Protein AF-A0A0W0FC00-F1 (afdb_monomer_lite)

Sequence (231 aa):
MSYNTHNDIILKIHEDNNIHILKVTYASRVQGAFNARQWAASELATMAIGGWNPVHQRDLALDGFLKLLLNLHCILLQDLAVMHATHPNFPIYQFAPFNSPEFLRFAEESQMTLAQAEEEARMQLQELVPDIVIWVKGFIESETAHNCSCQAEMQREIQDACSALHTVTQTLTVNLALKQKRNVDVRNLSAAQPLPTTGTLSKSLKRRQMQPSTTVPEPHEDEQPATSPPP

pLDDT: mean 75.59, std 19.72, range [34.0, 95.56]

Secondary structure (DSSP, 8-state):
--HHHHHHHHHHHHHHTT----S----SHHHHHHHHHHTT--HHHHHHHTT--TTSTTTHHHHHHHHHHHHHHHHHHHHHHHHHHH-TT-GGGGSTTTTSHHHHHHHHHHHHHHHHHHHHHHHHHHHHHHHHHHHHHHHHHHHHHHHHHHHHHHHHHHHHHHHHHHHHHHHHHHHHHHHHHHHHHHHHHTTS-----------------------PPPPPP-PPPP-----

Radius of gyration: 43.86 Å; chains: 1; bounding box: 92×76×102 Å

Foldseek 3Di:
DDPVVVVVVVVVVCVVVVNDDPDDPPDDPVVVVVVCVVVCCDPVNVCVVVVNDPVPPPCPVVVVVVVVVVVVVVVCLLVVLCCCVVCVPPPVCVDPPNVPPVSVVVSVVSNVVVVVVVVVVVVVVVVCVVVVVVVVVVVVVVVVVVVVVVVVVVVVVVVVVVVVVVVVVVVVVVVVVVVVVVVVVVVVVPPDDDDDDDDDDDDDDDDDDDDDDDDDDDDDDDDDDDDDDDD

InterPro domains:
  IPR038279 Ndc10, domain 2 superfamily [G3DSA:1.10.443.20] (54-136)

Structure (mmCIF, N/CA/C/O backbone):
data_AF-A0A0W0FC00-F1
#
_entry.id   AF-A0A0W0FC00-F1
#
loop_
_atom_site.group_PDB
_atom_site.id
_atom_site.type_symbol
_atom_site.label_atom_id
_atom_site.label_alt_id
_atom_site.label_comp_id
_atom_site.label_asym_id
_atom_site.label_entity_id
_atom_site.label_seq_id
_atom_site.pdbx_PDB_ins_code
_atom_site.Cartn_x
_atom_site.Cartn_y
_atom_site.Cartn_z
_atom_site.occupancy
_atom_site.B_iso_or_equiv
_atom_site.auth_seq_id
_atom_site.auth_comp_id
_atom_site.auth_asym_id
_atom_site.auth_atom_id
_atom_site.pdbx_PDB_model_num
ATOM 1 N N . MET A 1 1 ? -0.161 16.177 -21.887 1.00 81.25 1 MET A N 1
ATOM 2 C CA . MET A 1 1 ? -1.513 15.646 -21.603 1.00 81.25 1 MET A CA 1
ATOM 3 C C . MET A 1 1 ? -2.420 16.818 -21.253 1.00 81.25 1 MET A C 1
ATOM 5 O O . MET A 1 1 ? -2.010 17.617 -20.422 1.00 81.25 1 MET A O 1
ATOM 9 N N . SER A 1 2 ? -3.567 16.991 -21.922 1.00 90.62 2 SER A N 1
ATOM 10 C CA . SER A 1 2 ? -4.501 18.090 -21.608 1.00 90.62 2 SER A CA 1
ATOM 11 C C . SER A 1 2 ? -5.404 17.726 -20.422 1.00 90.62 2 SER A C 1
ATOM 13 O O . SER A 1 2 ? -5.552 16.542 -20.117 1.00 90.62 2 SER A O 1
ATOM 15 N N . TYR A 1 3 ? -6.018 18.720 -19.769 1.00 87.19 3 TYR A N 1
ATOM 16 C CA . TYR A 1 3 ? -6.963 18.475 -18.671 1.00 87.19 3 TYR A CA 1
ATOM 17 C C . TYR A 1 3 ? -8.154 17.625 -19.122 1.00 87.19 3 TYR A C 1
ATOM 19 O O . TYR A 1 3 ? -8.461 16.631 -18.476 1.00 87.19 3 TYR A O 1
ATOM 27 N N . ASN A 1 4 ? -8.765 17.964 -20.262 1.00 86.75 4 ASN A N 1
ATOM 28 C CA . ASN A 1 4 ? -9.900 17.212 -20.800 1.00 86.75 4 ASN A CA 1
ATOM 29 C C . ASN A 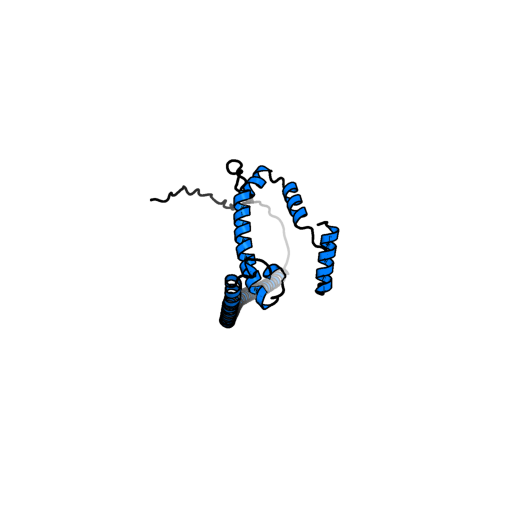1 4 ? -9.493 15.763 -21.085 1.00 86.75 4 ASN A C 1
ATOM 31 O O . ASN A 1 4 ? -10.138 14.843 -20.609 1.00 86.75 4 ASN A O 1
ATOM 35 N N . THR A 1 5 ? -8.331 15.560 -21.718 1.00 92.38 5 THR A N 1
ATOM 36 C CA . THR A 1 5 ? -7.790 14.215 -21.965 1.00 92.38 5 THR A CA 1
ATOM 37 C C . THR A 1 5 ? -7.561 13.435 -20.668 1.00 92.38 5 THR A C 1
ATOM 39 O O . THR A 1 5 ? -7.835 12.243 -20.621 1.00 92.38 5 THR A O 1
ATOM 42 N N . HIS A 1 6 ? -7.057 14.079 -19.611 1.00 87.06 6 HIS A N 1
ATOM 43 C CA . HIS A 1 6 ? -6.897 13.429 -18.310 1.00 87.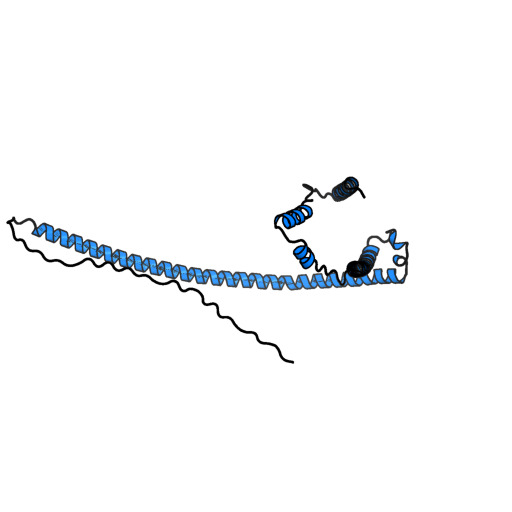06 6 HIS A CA 1
ATOM 44 C C . HIS A 1 6 ? -8.242 13.045 -17.699 1.00 87.06 6 HIS A C 1
ATOM 46 O O . HIS A 1 6 ? -8.404 11.912 -17.261 1.00 87.06 6 HIS A O 1
ATOM 52 N N . ASN A 1 7 ? -9.190 13.980 -17.691 1.00 85.12 7 ASN A N 1
ATOM 53 C CA . ASN A 1 7 ? -10.516 13.774 -17.131 1.00 85.12 7 ASN A CA 1
ATOM 54 C C . ASN A 1 7 ? -11.249 12.632 -17.842 1.00 85.12 7 ASN A C 1
ATOM 56 O O . ASN A 1 7 ? -11.800 11.766 -17.176 1.00 85.12 7 ASN A O 1
ATOM 60 N N . ASP A 1 8 ? -11.176 12.579 -19.171 1.00 90.06 8 ASP A N 1
ATOM 61 C CA . ASP A 1 8 ? -11.790 11.518 -19.969 1.00 90.06 8 ASP A CA 1
ATOM 62 C C . ASP A 1 8 ? -11.170 10.145 -19.658 1.00 90.06 8 ASP A C 1
ATOM 64 O O . ASP A 1 8 ? -11.891 9.161 -19.506 1.00 90.06 8 ASP A O 1
ATOM 68 N N . ILE A 1 9 ? -9.839 10.072 -19.493 1.00 90.81 9 ILE A N 1
ATOM 69 C CA . ILE A 1 9 ? -9.149 8.837 -19.078 1.00 90.81 9 ILE A CA 1
ATOM 70 C C . ILE A 1 9 ? -9.613 8.399 -17.686 1.00 90.81 9 ILE A C 1
ATOM 72 O O . ILE A 1 9 ? -9.886 7.221 -17.477 1.00 90.81 9 ILE A O 1
ATOM 76 N N . ILE A 1 10 ? -9.704 9.333 -16.738 1.00 88.25 10 ILE A N 1
ATOM 77 C CA . ILE A 1 10 ? -10.136 9.039 -15.370 1.00 88.25 10 ILE A CA 1
ATOM 78 C C . ILE A 1 10 ? -11.581 8.540 -15.365 1.00 88.25 10 ILE A C 1
ATOM 80 O O . ILE A 1 10 ? -11.839 7.471 -14.820 1.00 88.25 10 ILE A O 1
ATOM 84 N N . LEU A 1 11 ? -12.505 9.250 -16.021 1.00 88.38 11 LEU A N 1
ATOM 85 C CA . LEU A 1 11 ? -13.906 8.831 -16.131 1.00 88.38 11 LEU A CA 1
ATOM 86 C C . LEU A 1 11 ? -14.023 7.425 -16.714 1.00 88.38 11 LEU A C 1
ATOM 88 O O . LEU A 1 11 ? -14.699 6.585 -16.127 1.00 88.38 11 LEU A O 1
ATOM 92 N N . LYS A 1 12 ? -13.278 7.143 -17.786 1.00 92.00 12 LYS A N 1
ATOM 93 C CA . LYS A 1 12 ? -13.244 5.815 -18.392 1.00 92.00 12 LYS A CA 1
ATOM 94 C C . LYS A 1 12 ? -12.750 4.739 -17.420 1.00 92.00 12 LYS A C 1
ATOM 96 O O . LYS A 1 12 ? -13.389 3.703 -17.298 1.00 92.00 12 LYS A O 1
ATOM 101 N N . ILE A 1 13 ? -11.653 4.980 -16.695 1.00 90.94 13 ILE A N 1
ATOM 102 C CA . ILE A 1 13 ? -11.146 4.027 -15.690 1.00 90.94 13 ILE A CA 1
ATOM 103 C C . ILE A 1 13 ? -12.215 3.751 -14.625 1.00 90.94 13 ILE A C 1
ATOM 105 O O . ILE A 1 13 ? -12.384 2.610 -14.206 1.00 90.94 13 ILE A O 1
ATOM 109 N N . HIS A 1 14 ? -12.952 4.768 -14.184 1.00 90.12 14 HIS A N 1
ATOM 110 C CA . HIS A 1 14 ? -14.004 4.588 -13.185 1.00 90.12 14 HIS A CA 1
ATOM 111 C C . HIS A 1 14 ? -15.214 3.820 -13.721 1.00 90.12 14 HIS A C 1
ATOM 113 O O . HIS A 1 14 ? -15.716 2.942 -13.019 1.00 90.12 14 HIS A O 1
ATOM 119 N N . GLU A 1 15 ? -15.638 4.099 -14.954 1.00 91.44 15 GLU A N 1
ATOM 120 C CA . GLU A 1 15 ? -16.682 3.340 -15.649 1.00 91.44 15 GLU A CA 1
ATOM 121 C C . GLU A 1 15 ? -16.285 1.866 -15.802 1.00 91.44 15 GLU A C 1
ATOM 123 O O . GLU A 1 15 ? -17.036 0.987 -15.380 1.00 91.44 15 GLU A O 1
ATOM 128 N N . ASP A 1 16 ? -15.069 1.596 -16.288 1.00 93.94 16 ASP A N 1
ATOM 129 C CA . ASP A 1 16 ? -14.541 0.241 -16.495 1.00 93.94 16 ASP A CA 1
ATOM 130 C C . ASP A 1 16 ? -14.448 -0.563 -15.176 1.00 93.94 16 ASP A C 1
ATOM 132 O O . ASP A 1 16 ? -14.526 -1.792 -15.187 1.00 93.94 16 ASP A O 1
ATOM 136 N N . ASN A 1 17 ? -14.319 0.116 -14.028 1.00 91.50 17 ASN A N 1
ATOM 137 C CA . ASN A 1 17 ? -14.224 -0.500 -12.697 1.00 91.50 17 ASN A CA 1
ATOM 138 C C . ASN A 1 17 ? -15.526 -0.421 -11.872 1.00 91.50 17 ASN A C 1
ATOM 140 O O . ASN A 1 17 ? -15.513 -0.762 -10.689 1.00 91.50 17 ASN A O 1
ATOM 144 N N . ASN A 1 18 ? -16.652 0.014 -12.456 1.00 91.56 18 ASN A N 1
ATOM 145 C CA . ASN A 1 18 ? -17.934 0.218 -11.759 1.00 91.56 18 ASN A CA 1
ATOM 146 C C . ASN A 1 18 ? -17.837 1.131 -10.516 1.00 91.56 18 ASN A C 1
ATOM 148 O O . ASN A 1 18 ? -18.546 0.947 -9.524 1.00 91.56 18 ASN A O 1
ATOM 152 N N . ILE A 1 19 ? -16.955 2.132 -10.556 1.00 86.12 19 ILE A N 1
ATOM 153 C CA . ILE A 1 19 ? -16.774 3.100 -9.472 1.00 86.12 19 ILE A CA 1
ATOM 154 C C . ILE A 1 19 ? -17.606 4.345 -9.786 1.00 86.12 19 ILE A C 1
ATOM 156 O O . ILE A 1 19 ? -17.259 5.147 -10.651 1.00 86.12 19 ILE A O 1
ATOM 160 N N . HIS A 1 20 ? -18.694 4.554 -9.045 1.00 79.75 20 HIS A N 1
ATOM 161 C CA . HIS A 1 20 ? -19.506 5.762 -9.180 1.00 79.75 20 HIS A CA 1
ATOM 162 C C . HIS A 1 20 ? -18.853 6.955 -8.475 1.00 79.75 20 HIS A C 1
ATOM 164 O O . HIS A 1 20 ? -18.897 7.068 -7.250 1.00 79.75 20 HIS A O 1
ATOM 170 N N . ILE A 1 21 ? -18.298 7.895 -9.244 1.00 72.62 21 ILE A N 1
ATOM 171 C CA . ILE A 1 21 ? -17.860 9.178 -8.686 1.00 72.62 21 ILE A CA 1
ATOM 172 C C . ILE A 1 21 ? -19.055 10.121 -8.583 1.00 72.62 21 ILE A C 1
ATOM 174 O O . ILE A 1 21 ? -19.538 10.673 -9.573 1.00 72.62 21 ILE A O 1
ATOM 178 N N . LEU A 1 22 ? -19.488 10.382 -7.355 1.00 60.84 22 LEU A N 1
ATOM 179 C CA . LEU A 1 22 ? -20.371 11.498 -7.050 1.00 60.84 22 LEU A CA 1
ATOM 180 C C . LEU A 1 22 ? -19.502 12.739 -6.812 1.00 60.84 22 LEU A C 1
ATOM 182 O O . LEU A 1 22 ? -19.046 12.981 -5.701 1.00 60.84 22 LEU A O 1
ATOM 186 N N . LYS A 1 23 ? -19.315 13.535 -7.873 1.00 57.81 23 LYS A N 1
ATOM 187 C CA . LYS A 1 23 ? -18.659 14.857 -7.879 1.00 57.81 23 LYS A CA 1
ATOM 188 C C . LYS A 1 23 ? -17.125 14.834 -7.753 1.00 57.81 23 LYS A C 1
ATOM 190 O O . LYS A 1 23 ? -16.532 14.208 -6.886 1.00 57.81 23 LYS A O 1
ATOM 195 N N . VAL A 1 24 ? -16.481 15.604 -8.628 1.00 54.03 24 VAL A N 1
ATOM 196 C CA . VAL A 1 24 ? -15.029 15.805 -8.667 1.00 54.03 24 VAL A CA 1
ATOM 197 C C . VAL A 1 24 ? -14.600 16.681 -7.482 1.00 54.03 24 VAL A C 1
ATOM 199 O O . VAL A 1 24 ? -14.756 17.902 -7.512 1.00 54.03 24 VAL A O 1
ATOM 202 N N . THR A 1 25 ? -14.044 16.088 -6.426 1.00 52.72 25 THR A N 1
ATOM 203 C CA . THR A 1 25 ? -13.490 16.817 -5.268 1.00 52.72 25 THR A CA 1
ATOM 204 C C . THR A 1 25 ? -12.086 17.371 -5.566 1.00 52.72 25 THR A C 1
ATOM 206 O O . THR A 1 25 ? -11.134 17.116 -4.838 1.00 52.72 25 THR A O 1
ATOM 209 N N . TYR A 1 26 ? -11.919 18.150 -6.641 1.00 48.69 26 TYR A N 1
ATOM 210 C CA . TYR A 1 26 ? -10.661 18.860 -6.938 1.00 48.69 26 TYR A CA 1
ATOM 211 C C . TYR A 1 26 ? -10.677 20.276 -6.348 1.00 48.69 26 TYR A C 1
ATOM 213 O O . TYR A 1 26 ? -10.696 21.266 -7.074 1.00 48.69 26 TYR A O 1
ATOM 221 N N . ALA A 1 27 ? -10.690 20.410 -5.020 1.00 48.03 27 ALA A N 1
ATOM 222 C CA . ALA A 1 27 ? -10.641 21.744 -4.409 1.00 48.03 27 ALA A CA 1
ATOM 223 C C . ALA A 1 27 ? -9.878 21.845 -3.082 1.00 48.03 27 ALA A C 1
ATOM 225 O O . ALA A 1 27 ? -10.069 22.808 -2.352 1.00 48.03 27 ALA A O 1
ATOM 226 N N . SER A 1 28 ? -8.977 20.920 -2.745 1.00 52.47 28 SER A N 1
ATOM 227 C CA . SER A 1 28 ? -8.180 21.061 -1.512 1.00 52.47 28 SER A CA 1
ATOM 228 C C . SER A 1 28 ? -6.861 21.819 -1.715 1.00 52.47 28 SER A C 1
ATOM 230 O O . SER A 1 28 ? -6.441 22.563 -0.832 1.00 52.47 28 SER A O 1
ATOM 232 N N . ARG A 1 29 ? -6.215 21.723 -2.887 1.00 54.19 29 ARG A N 1
ATOM 233 C CA . ARG A 1 29 ? -4.886 22.343 -3.091 1.00 54.19 29 ARG A CA 1
ATOM 234 C C . ARG A 1 29 ? -4.936 23.827 -3.458 1.00 54.19 29 ARG A C 1
ATOM 236 O O . ARG A 1 29 ? -4.133 24.601 -2.945 1.00 54.19 29 ARG A O 1
ATOM 243 N N . VAL A 1 30 ? -5.905 24.242 -4.279 1.00 55.16 30 VAL A N 1
ATOM 244 C CA . VAL A 1 30 ? -6.114 25.670 -4.589 1.00 55.16 30 VAL A CA 1
ATOM 245 C C . VAL A 1 30 ? -6.604 26.413 -3.344 1.00 55.16 30 VAL A C 1
ATOM 247 O O . VAL A 1 30 ? -6.107 27.496 -3.061 1.00 55.16 30 VAL A O 1
ATOM 250 N N . GLN A 1 31 ? -7.473 25.793 -2.538 1.00 56.50 31 GLN A N 1
ATOM 251 C CA . GLN A 1 31 ? -7.948 26.372 -1.280 1.00 56.50 31 GLN A CA 1
ATOM 252 C C . GLN A 1 31 ? -6.829 26.505 -0.237 1.00 56.50 31 GLN A C 1
ATOM 254 O O . GLN A 1 31 ? -6.761 27.517 0.451 1.00 56.50 31 GLN A O 1
ATOM 259 N N . GLY A 1 32 ? -5.911 25.534 -0.149 1.00 56.75 32 GLY A N 1
ATOM 260 C CA . GLY A 1 32 ? -4.754 25.609 0.752 1.00 56.75 32 GLY A CA 1
ATOM 261 C C . GLY A 1 32 ? -3.803 26.763 0.415 1.00 56.75 32 GLY A C 1
ATOM 262 O O . GLY A 1 32 ? -3.418 27.526 1.300 1.00 56.75 32 GLY A O 1
ATOM 263 N N . ALA A 1 33 ? -3.485 26.951 -0.871 1.00 58.47 33 ALA A N 1
ATOM 264 C CA . ALA A 1 33 ? -2.649 28.065 -1.328 1.00 58.47 33 ALA A CA 1
ATOM 265 C C . ALA A 1 33 ? -3.363 29.428 -1.224 1.00 58.47 33 ALA A C 1
ATOM 267 O O . ALA A 1 33 ? -2.728 30.438 -0.918 1.00 58.47 33 ALA A O 1
ATOM 268 N N . PHE A 1 34 ? -4.681 29.460 -1.451 1.00 57.66 34 PHE A N 1
ATOM 269 C CA . PHE A 1 34 ? -5.499 30.663 -1.296 1.00 57.66 34 PHE A CA 1
ATOM 270 C C . PHE A 1 34 ? -5.603 31.080 0.177 1.00 57.66 34 PHE A C 1
ATOM 272 O O . PHE A 1 34 ? -5.348 32.239 0.492 1.00 57.66 34 PHE A O 1
ATOM 279 N N . ASN A 1 35 ? -5.849 30.130 1.087 1.00 60.38 35 ASN A N 1
ATOM 280 C CA . ASN A 1 35 ? -5.872 30.369 2.531 1.00 60.38 35 ASN A CA 1
ATOM 281 C C . ASN A 1 35 ? -4.504 30.863 3.036 1.00 60.38 35 ASN A C 1
ATOM 283 O O . ASN A 1 35 ? -4.453 31.859 3.746 1.00 60.38 35 ASN A O 1
ATOM 287 N N . ALA A 1 36 ? -3.386 30.249 2.630 1.00 60.69 36 ALA A N 1
ATOM 288 C CA . ALA A 1 36 ? -2.048 30.681 3.060 1.00 60.69 36 ALA A CA 1
ATOM 289 C C . ALA A 1 36 ? -1.728 32.142 2.676 1.00 60.69 36 ALA A C 1
ATOM 291 O O . ALA A 1 36 ? -1.146 32.880 3.470 1.00 60.69 36 ALA A O 1
ATOM 292 N N . ARG A 1 37 ? -2.168 32.586 1.487 1.00 60.03 37 ARG A N 1
ATOM 293 C CA . ARG A 1 37 ? -2.070 33.996 1.065 1.00 60.03 37 ARG A CA 1
ATOM 294 C C . ARG A 1 37 ? -3.006 34.909 1.859 1.00 60.03 37 ARG A C 1
ATOM 296 O O . ARG A 1 37 ? -2.633 36.036 2.166 1.00 60.03 37 ARG A O 1
ATOM 303 N N . GLN A 1 38 ? -4.203 34.428 2.196 1.00 64.25 38 GLN A N 1
ATOM 304 C CA . GLN A 1 38 ? -5.218 35.190 2.928 1.00 64.25 38 GLN A CA 1
ATOM 305 C C . GLN A 1 38 ? -4.826 35.459 4.393 1.00 64.25 38 GLN A C 1
ATOM 307 O O . GLN A 1 38 ? -5.249 36.465 4.953 1.00 64.25 38 GLN A O 1
ATOM 312 N N . TRP A 1 39 ? -3.970 34.615 4.982 1.00 66.44 39 TRP A N 1
ATOM 313 C CA . TRP A 1 39 ? -3.431 34.768 6.343 1.00 66.44 39 TRP A CA 1
ATOM 314 C C . TRP A 1 39 ? -2.048 35.442 6.404 1.00 66.44 39 TRP A C 1
ATOM 316 O O . TRP A 1 39 ? -1.380 35.373 7.431 1.00 66.44 39 TRP A O 1
ATOM 326 N N . ALA A 1 40 ? -1.618 36.107 5.323 1.00 61.44 40 ALA A N 1
ATOM 327 C CA . ALA A 1 40 ? -0.392 36.913 5.271 1.00 61.44 40 ALA A CA 1
ATOM 328 C C . ALA A 1 40 ? 0.887 36.179 5.726 1.00 61.44 40 ALA A C 1
ATOM 330 O O . ALA A 1 40 ? 1.789 36.794 6.300 1.00 61.44 40 ALA A O 1
ATOM 331 N N . ALA A 1 41 ? 0.997 34.874 5.448 1.00 63.44 41 ALA A N 1
ATOM 332 C CA . ALA A 1 41 ? 2.264 34.172 5.615 1.00 63.44 41 ALA A CA 1
ATOM 333 C C . ALA A 1 41 ? 3.313 34.882 4.750 1.00 63.44 41 ALA A C 1
ATOM 335 O O . ALA A 1 41 ? 3.171 34.960 3.526 1.00 63.44 41 ALA A O 1
ATOM 336 N N . SER A 1 42 ? 4.331 35.467 5.387 1.00 68.38 42 SER A N 1
ATOM 337 C CA . SER A 1 42 ? 5.354 36.197 4.647 1.00 68.38 42 SER A CA 1
ATOM 338 C C . SER A 1 42 ? 6.056 35.240 3.684 1.00 68.38 42 SER A C 1
ATOM 340 O O . SER A 1 42 ? 6.194 34.042 3.954 1.00 68.38 42 SER A O 1
ATOM 342 N N . GLU A 1 43 ? 6.497 35.762 2.542 1.00 65.06 43 GLU A N 1
ATOM 343 C CA . GLU A 1 43 ? 7.247 34.987 1.549 1.00 65.06 43 GLU A CA 1
ATOM 344 C C . GLU A 1 43 ? 8.434 34.270 2.212 1.00 65.06 43 GLU A C 1
ATOM 346 O O . GLU A 1 43 ? 8.680 33.091 1.980 1.00 65.06 43 GLU A O 1
ATOM 351 N N . LEU A 1 44 ? 9.080 34.963 3.152 1.00 62.16 44 LEU A N 1
ATOM 352 C CA . LEU A 1 44 ? 10.223 34.496 3.924 1.00 62.16 44 LEU A CA 1
ATOM 353 C C . LEU A 1 44 ? 9.845 33.412 4.951 1.00 62.16 44 LEU A C 1
ATOM 355 O O . LEU A 1 44 ? 10.573 32.436 5.095 1.00 62.16 44 LEU A O 1
ATOM 359 N N . ALA A 1 45 ? 8.686 33.518 5.610 1.00 63.75 45 ALA A N 1
ATOM 360 C CA . ALA A 1 45 ? 8.171 32.473 6.500 1.00 63.75 45 ALA A CA 1
ATOM 361 C C . ALA A 1 45 ? 7.771 31.211 5.719 1.00 63.75 45 ALA A C 1
ATOM 363 O O . ALA A 1 45 ? 8.046 30.095 6.151 1.00 63.75 45 ALA A O 1
ATOM 364 N N . THR A 1 46 ? 7.191 31.381 4.531 1.00 65.00 46 THR A N 1
ATOM 365 C CA . THR A 1 46 ? 6.836 30.269 3.637 1.00 65.00 46 THR A CA 1
ATOM 366 C C . THR A 1 46 ? 8.092 29.576 3.093 1.00 65.00 46 THR A C 1
ATOM 368 O O . THR A 1 46 ? 8.156 28.347 3.053 1.00 65.00 46 THR A O 1
ATOM 371 N N . MET A 1 47 ? 9.127 30.351 2.748 1.00 61.41 47 MET A N 1
ATOM 372 C CA . MET A 1 47 ? 10.447 29.832 2.372 1.00 61.41 47 MET A CA 1
ATOM 373 C C . MET A 1 47 ? 11.155 29.128 3.542 1.00 61.41 47 MET A C 1
ATOM 375 O O . MET A 1 47 ? 11.764 28.080 3.344 1.00 61.41 47 MET A O 1
ATOM 379 N N . ALA A 1 48 ? 11.051 29.642 4.769 1.00 61.66 48 ALA A N 1
ATOM 380 C CA . ALA A 1 48 ? 11.648 29.012 5.948 1.00 61.66 48 ALA A CA 1
ATOM 381 C C . ALA A 1 48 ? 10.976 27.672 6.296 1.00 61.66 48 ALA A C 1
ATOM 383 O O . ALA A 1 48 ? 11.671 26.700 6.586 1.00 61.66 48 ALA A O 1
ATOM 384 N N . ILE A 1 49 ? 9.645 27.584 6.185 1.00 62.81 49 ILE A N 1
ATOM 385 C CA . ILE A 1 49 ? 8.890 26.333 6.387 1.00 62.81 49 ILE A CA 1
ATOM 386 C C . ILE A 1 49 ? 9.301 25.261 5.368 1.00 62.81 49 ILE A C 1
ATOM 388 O O . ILE A 1 49 ? 9.343 24.079 5.696 1.00 62.81 49 ILE A O 1
ATOM 392 N N . GLY A 1 50 ? 9.635 25.657 4.138 1.00 61.53 50 GLY A N 1
ATOM 393 C CA . GLY A 1 50 ? 10.104 24.727 3.111 1.00 61.53 50 GLY A CA 1
ATOM 394 C C . GLY A 1 50 ? 11.607 24.414 3.149 1.00 61.53 50 GLY A C 1
ATOM 395 O O . GLY A 1 50 ? 12.083 23.734 2.245 1.00 61.53 50 GLY A O 1
ATOM 396 N N . GLY A 1 51 ? 12.367 24.939 4.120 1.00 56.62 51 GLY A N 1
ATOM 397 C CA . GLY A 1 51 ? 13.813 24.697 4.231 1.00 56.62 51 GLY A CA 1
ATOM 398 C C . GLY A 1 51 ? 14.668 25.357 3.138 1.00 56.62 51 GLY A C 1
ATOM 399 O O . GLY A 1 51 ? 15.757 24.875 2.827 1.00 56.62 51 GLY A O 1
ATOM 400 N N . TRP A 1 52 ? 14.199 26.449 2.529 1.00 57.44 52 TRP A N 1
ATOM 401 C CA . TRP A 1 52 ? 14.873 27.088 1.397 1.00 57.44 52 TRP A CA 1
ATOM 402 C C . TRP A 1 52 ? 16.042 27.965 1.883 1.00 57.44 52 TRP A C 1
ATOM 404 O O . TRP A 1 52 ? 15.841 29.104 2.297 1.00 57.44 52 TRP A O 1
ATOM 414 N N . ASN A 1 53 ? 17.277 27.450 1.819 1.00 59.19 53 ASN A N 1
ATOM 415 C CA . ASN A 1 53 ? 18.504 28.220 2.066 1.00 59.19 53 ASN A CA 1
ATOM 416 C C . ASN A 1 53 ? 19.174 28.622 0.727 1.00 59.19 53 ASN A C 1
ATOM 418 O O . ASN A 1 53 ? 19.600 27.738 -0.023 1.00 59.19 53 ASN A O 1
ATOM 422 N N . PRO A 1 54 ? 19.317 29.927 0.418 1.00 59.16 54 PRO A N 1
ATOM 423 C CA . PRO A 1 54 ? 19.861 30.401 -0.858 1.00 59.16 54 PRO A CA 1
ATOM 424 C C . PRO A 1 54 ? 21.369 30.153 -1.043 1.00 59.16 54 PRO A C 1
ATOM 426 O O . PRO A 1 54 ? 21.873 30.240 -2.160 1.00 59.16 54 PRO A O 1
ATOM 429 N N . VAL A 1 55 ? 22.104 29.814 0.021 1.00 60.06 55 VAL A N 1
ATOM 430 C CA . VAL A 1 55 ? 23.568 29.628 -0.019 1.00 60.06 55 VAL A CA 1
ATOM 431 C C . VAL A 1 55 ? 23.969 28.218 -0.489 1.00 60.06 55 VAL A C 1
ATOM 433 O O . VAL A 1 55 ? 25.046 28.040 -1.051 1.00 60.06 55 VAL A O 1
ATOM 436 N N . HIS A 1 56 ? 23.080 27.225 -0.356 1.00 56.03 56 HIS A N 1
ATOM 437 C CA . HIS A 1 56 ? 23.300 25.827 -0.782 1.00 56.03 56 HIS A CA 1
ATOM 438 C C . HIS A 1 56 ? 22.402 25.406 -1.960 1.00 56.03 56 HIS A C 1
ATOM 440 O O . HIS A 1 56 ? 22.191 24.225 -2.227 1.00 56.03 56 HIS A O 1
ATOM 446 N N . GLN A 1 57 ? 21.854 26.387 -2.676 1.00 55.12 57 GLN A N 1
ATOM 447 C CA . GLN A 1 57 ? 20.717 26.206 -3.578 1.00 55.12 57 GLN A CA 1
ATOM 448 C C . GLN A 1 57 ? 21.053 25.567 -4.930 1.00 55.12 57 GLN A C 1
ATOM 450 O O . GLN A 1 57 ? 20.132 25.171 -5.640 1.00 55.12 57 GLN A O 1
ATOM 455 N N . ARG A 1 58 ? 22.335 25.469 -5.313 1.00 57.47 58 ARG A N 1
ATOM 456 C CA . ARG A 1 58 ? 22.679 25.007 -6.667 1.00 57.47 58 ARG A CA 1
ATOM 457 C C . ARG A 1 58 ? 22.336 23.545 -6.919 1.00 57.47 58 ARG A C 1
ATOM 459 O O . ARG A 1 58 ? 21.931 23.253 -8.034 1.00 57.47 58 ARG A O 1
ATOM 466 N N . ASP A 1 59 ? 22.365 22.686 -5.899 1.00 69.25 59 ASP A N 1
ATOM 467 C CA . ASP A 1 59 ? 22.201 21.247 -6.133 1.00 69.25 59 ASP A CA 1
ATOM 468 C C . ASP A 1 59 ? 21.264 20.528 -5.152 1.00 69.25 59 ASP A C 1
ATOM 470 O O . ASP A 1 59 ? 21.071 19.330 -5.301 1.00 69.25 59 ASP A O 1
ATOM 474 N N . LEU A 1 60 ? 20.608 21.204 -4.195 1.00 74.94 60 LEU A N 1
ATOM 475 C CA . LEU A 1 60 ? 19.686 20.518 -3.266 1.00 74.94 60 LEU A CA 1
ATOM 476 C C . LEU A 1 60 ? 18.469 19.913 -3.988 1.00 74.94 60 LEU A C 1
ATOM 478 O O . LEU A 1 60 ? 18.044 18.803 -3.679 1.00 74.94 60 LEU A O 1
ATOM 482 N N . ALA A 1 61 ? 17.921 20.628 -4.973 1.00 79.88 61 ALA A N 1
ATOM 483 C CA . ALA A 1 61 ? 16.819 20.117 -5.784 1.00 79.88 61 ALA A CA 1
ATOM 484 C C . ALA A 1 61 ? 17.264 18.940 -6.668 1.00 79.88 61 ALA A C 1
ATOM 486 O O . ALA A 1 61 ? 16.510 17.984 -6.829 1.00 79.88 61 ALA A O 1
ATOM 487 N N . LEU A 1 62 ? 18.488 18.991 -7.205 1.00 84.75 62 LEU A N 1
ATOM 488 C CA . LEU A 1 62 ? 19.055 17.915 -8.016 1.00 84.75 62 LEU A CA 1
ATOM 489 C C . LEU A 1 62 ? 19.384 16.686 -7.162 1.00 84.75 62 LEU A C 1
ATOM 491 O O . LEU A 1 62 ? 19.014 15.581 -7.533 1.00 84.75 62 LEU A O 1
ATOM 495 N N . ASP A 1 63 ? 20.011 16.869 -6.003 1.00 86.88 63 ASP A N 1
ATOM 496 C CA . ASP A 1 63 ? 20.299 15.810 -5.034 1.00 86.88 63 ASP A CA 1
ATOM 497 C C . ASP A 1 63 ? 19.008 15.145 -4.538 1.00 86.88 63 ASP A C 1
ATOM 499 O O . ASP A 1 63 ? 18.879 13.922 -4.575 1.00 86.88 63 ASP A O 1
ATOM 503 N N . GLY A 1 64 ? 18.002 15.943 -4.166 1.00 87.94 64 GLY A N 1
ATOM 504 C CA . GLY A 1 64 ? 16.681 15.438 -3.797 1.00 87.94 64 GLY A CA 1
ATOM 505 C C . GLY A 1 64 ? 16.006 14.676 -4.940 1.00 87.94 64 GLY A C 1
ATOM 506 O O . GLY A 1 64 ? 15.444 13.603 -4.720 1.00 87.94 64 GLY A O 1
ATOM 507 N N . PHE A 1 65 ? 16.107 15.183 -6.169 1.00 89.31 65 PHE A N 1
ATOM 508 C CA . PHE A 1 65 ? 15.576 14.514 -7.353 1.00 89.31 65 PHE A CA 1
ATOM 509 C C . PHE A 1 65 ? 16.302 13.197 -7.657 1.00 89.31 65 PHE A C 1
ATOM 511 O O . PHE A 1 65 ? 15.647 12.198 -7.936 1.00 89.31 65 PHE A O 1
ATOM 518 N N . LEU A 1 66 ? 17.632 13.147 -7.551 1.00 92.81 66 LEU A N 1
ATOM 519 C CA . LEU A 1 66 ? 18.413 11.925 -7.756 1.00 92.81 66 LEU A CA 1
ATOM 520 C C . LEU A 1 66 ? 18.118 10.880 -6.678 1.00 92.81 66 LEU A C 1
ATOM 522 O O . LEU A 1 66 ? 17.909 9.713 -7.003 1.00 92.81 66 LEU A O 1
ATOM 526 N N . LYS A 1 67 ? 18.020 11.291 -5.410 1.00 93.00 67 LYS A N 1
ATOM 527 C CA . LYS A 1 67 ? 17.581 10.413 -4.315 1.00 93.00 67 LYS A CA 1
ATOM 528 C C . LYS A 1 67 ? 16.182 9.866 -4.570 1.00 93.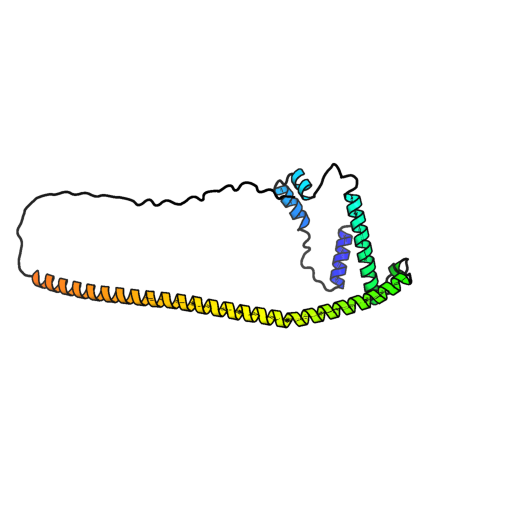00 67 LYS A C 1
ATOM 530 O O . LYS A 1 67 ? 15.949 8.675 -4.383 1.00 93.00 67 LYS A O 1
ATOM 535 N N . LEU A 1 68 ? 15.267 10.710 -5.046 1.00 93.44 68 LEU A N 1
ATOM 536 C CA . LEU A 1 68 ? 13.931 10.274 -5.437 1.00 93.44 68 LEU A CA 1
ATOM 537 C C . LEU A 1 68 ? 13.988 9.260 -6.585 1.00 93.44 68 LEU A C 1
ATOM 539 O O . LEU A 1 68 ? 13.343 8.224 -6.486 1.00 93.44 68 LEU A O 1
ATOM 543 N N . LEU A 1 69 ? 14.771 9.511 -7.638 1.00 95.38 69 LEU A N 1
ATOM 544 C CA . LEU A 1 69 ? 14.922 8.574 -8.754 1.00 95.38 69 LEU A CA 1
ATOM 545 C C . LEU A 1 69 ? 15.501 7.228 -8.312 1.00 95.38 69 LEU A C 1
ATOM 547 O O . LEU A 1 69 ? 15.027 6.194 -8.771 1.00 95.38 69 LEU A O 1
ATOM 551 N N . LEU A 1 70 ? 16.480 7.222 -7.406 1.00 94.69 70 LEU A N 1
ATOM 552 C CA . LEU A 1 70 ? 17.038 5.988 -6.849 1.00 94.69 70 LEU A CA 1
ATOM 553 C C . LEU A 1 70 ? 15.996 5.212 -6.038 1.00 94.69 70 LEU A C 1
ATOM 555 O O . LEU A 1 70 ? 15.858 4.004 -6.217 1.00 94.69 70 LEU A O 1
ATOM 559 N N . ASN A 1 71 ? 15.218 5.904 -5.206 1.00 94.75 71 ASN A N 1
ATOM 560 C CA . ASN A 1 71 ? 14.140 5.278 -4.443 1.00 94.75 71 ASN A CA 1
ATOM 561 C C . ASN A 1 71 ? 13.051 4.713 -5.363 1.00 94.75 71 ASN A C 1
ATOM 563 O O . ASN A 1 71 ? 12.623 3.576 -5.186 1.00 94.75 71 ASN A O 1
ATOM 567 N N . LEU A 1 72 ? 12.638 5.480 -6.377 1.00 94.50 72 LEU A N 1
ATOM 568 C CA . LEU A 1 72 ? 11.659 5.033 -7.366 1.00 94.50 72 LEU A CA 1
ATOM 569 C C . LEU A 1 72 ? 12.178 3.842 -8.168 1.00 94.50 72 LEU A C 1
ATOM 571 O O . LEU A 1 72 ? 11.410 2.932 -8.447 1.00 94.50 72 LEU A O 1
ATOM 575 N N . HIS A 1 73 ? 13.465 3.813 -8.507 1.00 92.81 73 HIS A N 1
ATOM 576 C CA . HIS A 1 73 ? 14.063 2.678 -9.199 1.00 92.81 73 HIS A CA 1
ATOM 577 C C . HIS A 1 73 ? 13.973 1.390 -8.367 1.00 92.81 73 HIS A C 1
ATOM 579 O O . HIS A 1 73 ? 13.580 0.357 -8.905 1.00 92.81 73 HIS A O 1
ATOM 585 N N . CYS A 1 74 ? 14.256 1.451 -7.061 1.00 92.75 74 CYS A N 1
ATOM 586 C CA . CYS A 1 74 ? 14.098 0.302 -6.165 1.00 92.75 74 CYS A CA 1
ATOM 587 C C . CYS A 1 74 ? 12.641 -0.169 -6.080 1.00 92.75 74 CYS A C 1
ATOM 589 O O . CYS A 1 74 ? 12.385 -1.361 -6.232 1.00 92.75 74 CYS A O 1
ATOM 591 N N . ILE A 1 75 ? 11.703 0.763 -5.882 1.00 93.62 75 ILE A N 1
ATOM 592 C CA . ILE A 1 75 ? 10.267 0.456 -5.793 1.00 93.62 75 ILE A CA 1
ATOM 593 C C . ILE A 1 75 ? 9.783 -0.185 -7.095 1.00 93.62 75 ILE A C 1
ATOM 595 O O . ILE A 1 75 ? 9.192 -1.256 -7.070 1.00 93.62 75 ILE A O 1
ATOM 599 N N . LEU A 1 76 ? 10.104 0.415 -8.245 1.00 92.31 76 LEU A N 1
ATOM 600 C CA . LEU A 1 76 ? 9.718 -0.124 -9.548 1.00 92.31 76 LEU A CA 1
ATOM 601 C C . LEU A 1 76 ? 10.282 -1.527 -9.771 1.00 92.31 76 LEU A C 1
ATOM 603 O O . LEU A 1 76 ? 9.573 -2.383 -10.284 1.00 92.31 76 LEU A O 1
ATOM 607 N N . LEU A 1 77 ? 11.536 -1.783 -9.391 1.00 92.50 77 LEU A N 1
ATOM 608 C CA . LEU A 1 77 ? 12.144 -3.103 -9.555 1.00 92.50 77 LEU A CA 1
ATOM 609 C C . LEU A 1 77 ? 11.437 -4.166 -8.698 1.00 92.50 77 LEU A C 1
ATOM 611 O O . LEU A 1 77 ? 11.189 -5.269 -9.182 1.00 92.50 77 LEU A O 1
ATOM 615 N N . GLN A 1 78 ? 11.098 -3.826 -7.453 1.00 92.31 78 GLN A N 1
ATOM 616 C CA . GLN A 1 78 ? 10.367 -4.701 -6.533 1.00 92.31 78 GLN A CA 1
ATOM 617 C C . GLN A 1 78 ? 8.936 -4.958 -7.020 1.00 92.31 78 GLN A C 1
ATOM 619 O O . GLN A 1 78 ? 8.530 -6.110 -7.153 1.00 92.31 78 GLN A O 1
ATOM 624 N N . ASP A 1 79 ? 8.196 -3.906 -7.367 1.00 92.50 79 ASP A N 1
ATOM 625 C CA . ASP A 1 79 ? 6.809 -4.018 -7.823 1.00 92.50 79 ASP A CA 1
ATOM 626 C C . ASP A 1 79 ? 6.713 -4.785 -9.146 1.00 92.50 79 ASP A C 1
ATOM 628 O O . ASP A 1 79 ? 5.830 -5.622 -9.321 1.00 92.50 79 ASP A O 1
ATOM 632 N N . LEU A 1 80 ? 7.652 -4.565 -10.074 1.00 93.19 80 LEU A N 1
ATOM 633 C CA . LEU A 1 80 ? 7.706 -5.309 -11.333 1.00 93.19 80 LEU A CA 1
ATOM 634 C C . LEU A 1 80 ? 8.044 -6.785 -11.119 1.00 93.19 80 LEU A C 1
ATOM 636 O O . LEU A 1 80 ? 7.526 -7.626 -11.854 1.00 93.19 80 LEU A O 1
ATOM 640 N N . ALA A 1 81 ? 8.884 -7.114 -10.140 1.00 92.88 81 ALA A N 1
ATOM 641 C CA . ALA A 1 81 ? 9.167 -8.496 -9.768 1.00 92.88 81 ALA A CA 1
ATOM 642 C C . ALA A 1 81 ? 7.906 -9.189 -9.217 1.00 92.88 81 ALA A C 1
ATOM 644 O O . ALA A 1 81 ? 7.559 -10.291 -9.651 1.00 92.88 81 ALA A O 1
ATOM 645 N N . VAL A 1 82 ? 7.143 -8.494 -8.366 1.00 91.62 82 VAL A N 1
ATOM 646 C CA . VAL A 1 82 ? 5.862 -8.992 -7.840 1.00 91.62 82 VAL A CA 1
ATOM 647 C C . VAL A 1 82 ? 4.792 -9.102 -8.939 1.00 91.62 82 VAL A C 1
ATOM 649 O O . VAL A 1 82 ? 4.042 -10.077 -9.014 1.00 91.62 82 VAL A O 1
ATOM 652 N N . MET A 1 83 ? 4.727 -8.138 -9.854 1.00 92.88 83 MET A N 1
ATOM 653 C CA . MET A 1 83 ? 3.766 -8.155 -10.959 1.00 92.88 83 MET A CA 1
ATOM 654 C C . MET A 1 83 ? 4.056 -9.230 -12.008 1.00 92.88 83 MET A C 1
ATOM 656 O O . MET A 1 83 ? 3.132 -9.643 -12.710 1.00 92.88 83 MET A O 1
ATOM 660 N N . HIS A 1 84 ? 5.295 -9.716 -12.115 1.00 93.31 84 HIS A N 1
ATOM 661 C CA . HIS A 1 84 ? 5.665 -10.682 -13.149 1.00 93.31 84 HIS A CA 1
ATOM 662 C C . HIS A 1 84 ? 4.850 -11.983 -13.042 1.00 93.31 84 HIS A C 1
ATOM 664 O O . HIS A 1 84 ? 4.472 -12.556 -14.061 1.00 93.31 84 HIS A O 1
ATOM 670 N N . ALA A 1 85 ? 4.498 -12.411 -11.823 1.00 88.44 85 ALA A N 1
ATOM 671 C CA . ALA A 1 85 ? 3.682 -13.607 -11.606 1.00 88.44 85 ALA A CA 1
ATOM 672 C C . ALA A 1 85 ? 2.237 -13.454 -12.106 1.00 88.44 85 ALA A C 1
ATOM 674 O O . ALA A 1 85 ? 1.650 -14.409 -12.611 1.00 88.44 85 ALA A O 1
ATOM 675 N N . THR A 1 86 ? 1.657 -12.259 -11.974 1.00 91.75 86 THR A N 1
ATOM 676 C CA . THR A 1 86 ? 0.263 -12.005 -12.373 1.00 91.75 86 THR A CA 1
ATOM 677 C C . THR A 1 86 ? 0.148 -11.616 -13.842 1.00 91.75 86 THR A C 1
ATOM 679 O O . THR A 1 86 ? -0.839 -11.948 -14.495 1.00 91.75 86 THR A O 1
ATOM 682 N N . HIS A 1 87 ? 1.161 -10.942 -14.385 1.00 92.88 87 HIS A N 1
ATOM 683 C CA . HIS A 1 87 ? 1.120 -10.391 -15.732 1.00 92.88 87 HIS A CA 1
ATOM 684 C C . HIS A 1 87 ? 2.467 -10.543 -16.462 1.00 92.88 87 HIS A C 1
ATOM 686 O O . HIS A 1 87 ? 3.105 -9.548 -16.805 1.00 92.88 87 HIS A O 1
ATOM 692 N N . PRO A 1 88 ? 2.892 -11.770 -16.799 1.00 91.38 88 PRO A N 1
ATOM 693 C CA . PRO A 1 88 ? 4.204 -12.015 -17.412 1.00 91.38 88 PRO A CA 1
ATOM 694 C C . PRO A 1 88 ? 4.368 -11.370 -18.801 1.00 91.38 88 PRO A C 1
ATOM 696 O O . PRO A 1 88 ? 5.478 -11.167 -19.280 1.00 91.38 88 PRO A O 1
ATOM 699 N N . ASN A 1 89 ? 3.262 -11.010 -19.458 1.00 92.69 89 ASN A N 1
ATOM 700 C CA . ASN A 1 89 ? 3.256 -10.475 -20.821 1.00 92.69 89 ASN A CA 1
ATOM 701 C C . ASN A 1 89 ? 3.364 -8.941 -20.898 1.00 92.69 89 ASN A C 1
ATOM 703 O O . ASN A 1 89 ? 3.164 -8.381 -21.980 1.00 92.69 89 ASN A O 1
ATOM 707 N N . PHE A 1 90 ? 3.635 -8.232 -19.794 1.00 92.00 90 PHE A N 1
ATOM 708 C CA . PHE A 1 90 ? 3.824 -6.781 -19.879 1.00 92.00 90 PHE A CA 1
ATOM 709 C C . PHE A 1 90 ? 5.001 -6.437 -20.809 1.00 92.00 90 PHE A C 1
ATOM 711 O O . PHE A 1 90 ? 6.068 -7.045 -20.703 1.00 92.00 90 PHE A O 1
ATOM 718 N N . PRO A 1 91 ? 4.865 -5.409 -21.671 1.00 94.31 91 PRO A N 1
ATOM 719 C CA . PRO A 1 91 ? 5.919 -5.028 -22.612 1.00 94.31 91 PRO A CA 1
ATOM 720 C C . PRO A 1 91 ? 7.262 -4.708 -21.950 1.00 94.31 91 PRO A C 1
ATOM 722 O O . PRO A 1 91 ? 8.307 -4.888 -22.565 1.00 94.31 91 PRO A O 1
ATOM 725 N N . ILE A 1 92 ? 7.249 -4.253 -20.693 1.00 92.69 92 ILE A N 1
ATOM 726 C CA . ILE A 1 92 ? 8.463 -3.886 -19.959 1.00 92.69 92 ILE A CA 1
ATOM 727 C C . ILE A 1 92 ? 9.421 -5.070 -19.763 1.00 92.69 92 ILE A C 1
ATOM 729 O O . ILE A 1 92 ? 10.632 -4.873 -19.812 1.00 92.69 92 ILE A O 1
ATOM 733 N N . TYR A 1 93 ? 8.898 -6.298 -19.656 1.00 94.00 93 TYR A N 1
ATOM 734 C CA . TYR A 1 93 ? 9.697 -7.519 -19.500 1.00 94.00 93 TYR A CA 1
ATOM 735 C C . TYR A 1 93 ? 10.429 -7.939 -20.779 1.00 94.00 93 TYR A C 1
ATOM 737 O O . TYR A 1 93 ? 11.225 -8.868 -20.753 1.00 94.00 93 TYR A O 1
ATOM 745 N N . GLN A 1 94 ? 10.194 -7.265 -21.909 1.00 94.06 94 GLN A N 1
ATOM 746 C CA . GLN A 1 94 ? 10.921 -7.521 -23.158 1.00 94.06 94 GLN A CA 1
ATOM 747 C C . GLN A 1 94 ? 12.289 -6.825 -23.186 1.00 94.06 94 GLN A C 1
ATOM 749 O O . GLN A 1 94 ? 13.149 -7.175 -23.997 1.00 94.06 94 GLN A O 1
ATOM 754 N N . PHE A 1 95 ? 12.504 -5.850 -22.301 1.00 93.12 95 PHE A N 1
ATOM 755 C CA . PHE A 1 95 ? 13.689 -5.000 -22.287 1.00 93.12 95 PHE A CA 1
ATOM 756 C C . PHE A 1 95 ? 14.594 -5.325 -21.096 1.00 93.12 95 PHE A C 1
ATOM 758 O O . PHE A 1 95 ? 14.131 -5.733 -20.033 1.00 93.12 95 PHE A O 1
ATOM 765 N N . ALA A 1 96 ? 15.900 -5.112 -21.259 1.00 90.50 96 ALA A N 1
ATOM 766 C CA . ALA A 1 96 ? 16.842 -5.203 -20.148 1.00 90.50 96 ALA A CA 1
ATOM 767 C C . ALA A 1 96 ? 16.579 -4.073 -19.127 1.00 90.50 96 ALA A C 1
ATOM 769 O O . ALA A 1 96 ? 16.236 -2.963 -19.543 1.00 90.50 96 ALA A O 1
ATOM 770 N N . PRO A 1 97 ? 16.758 -4.306 -17.813 1.00 91.19 97 PRO A N 1
ATOM 771 C CA . PRO A 1 97 ? 17.240 -5.537 -17.171 1.00 91.19 97 PRO A CA 1
ATOM 772 C C . PRO A 1 97 ? 16.148 -6.594 -16.915 1.00 91.19 97 PRO A C 1
ATOM 774 O O . PRO A 1 97 ? 16.442 -7.665 -16.402 1.00 91.19 97 PRO A O 1
ATOM 777 N N . PHE A 1 98 ? 14.893 -6.322 -17.265 1.00 92.69 98 PHE A N 1
ATOM 778 C CA . PHE A 1 98 ? 13.742 -7.144 -16.876 1.00 92.69 98 PHE A CA 1
ATOM 779 C C . PHE A 1 98 ? 13.606 -8.464 -17.649 1.00 92.69 98 PHE A C 1
ATOM 781 O O . PHE A 1 98 ? 12.881 -9.355 -17.221 1.00 92.69 98 PHE A O 1
ATOM 788 N N . ASN A 1 99 ? 14.309 -8.603 -18.772 1.00 92.31 99 ASN A N 1
ATOM 789 C CA . ASN A 1 99 ? 14.422 -9.856 -19.522 1.00 92.31 99 ASN A CA 1
ATOM 790 C C . ASN A 1 99 ? 15.635 -10.711 -19.106 1.00 92.31 99 ASN A C 1
ATOM 792 O O . ASN A 1 99 ? 15.887 -11.752 -19.718 1.00 92.31 99 ASN A O 1
ATOM 796 N N . SER A 1 100 ? 16.419 -10.263 -18.119 1.00 94.81 100 SER A N 1
ATOM 797 C CA . SER A 1 100 ? 17.642 -10.945 -17.709 1.00 94.81 100 SER A CA 1
ATOM 798 C C . SER A 1 100 ? 17.341 -12.115 -16.759 1.00 94.81 100 SER A C 1
ATOM 800 O O . SER A 1 100 ? 16.381 -12.056 -15.982 1.00 94.81 100 SER A O 1
ATOM 802 N N . PRO A 1 101 ? 18.152 -13.189 -16.775 1.00 93.88 101 PRO A N 1
ATOM 803 C CA . PRO A 1 101 ? 17.953 -14.328 -15.881 1.00 93.88 101 PRO A CA 1
ATOM 804 C C . PRO A 1 101 ? 18.111 -13.943 -14.403 1.00 93.88 101 PRO A C 1
ATOM 806 O O . PRO A 1 101 ? 17.467 -14.535 -13.540 1.00 93.88 101 PRO A O 1
ATOM 809 N N . GLU A 1 102 ? 18.924 -12.930 -14.098 1.00 94.56 102 GLU A N 1
ATOM 810 C CA . GLU A 1 102 ? 19.088 -12.411 -12.741 1.00 94.56 102 GLU A CA 1
ATOM 811 C C . GLU A 1 102 ? 17.794 -11.785 -12.222 1.00 94.56 102 GLU A C 1
ATOM 813 O O . GLU A 1 102 ? 17.401 -12.063 -11.087 1.00 94.56 102 GLU A O 1
ATOM 818 N N . PHE A 1 103 ? 17.119 -10.982 -13.053 1.00 94.25 103 PHE A N 1
ATOM 819 C CA . PHE A 1 103 ? 15.832 -10.394 -12.696 1.00 94.25 103 PHE A CA 1
ATOM 820 C C . PHE A 1 103 ? 14.748 -11.462 -12.561 1.00 94.25 103 PHE A C 1
ATOM 822 O O . PHE A 1 103 ? 13.986 -11.422 -11.602 1.00 94.25 103 PHE A O 1
ATOM 829 N N . LEU A 1 104 ? 14.694 -12.440 -13.468 1.00 92.44 104 LEU A N 1
ATOM 830 C CA . LEU A 1 104 ? 13.695 -13.512 -13.399 1.00 92.44 104 LEU A CA 1
ATOM 831 C C . LEU A 1 104 ? 13.841 -14.353 -12.126 1.00 92.44 104 LEU A C 1
ATOM 833 O O . LEU A 1 104 ? 12.842 -14.649 -11.475 1.00 92.44 104 LEU A O 1
ATOM 837 N N . ARG A 1 105 ? 15.077 -14.670 -11.725 1.00 94.12 105 ARG A N 1
ATOM 838 C CA . ARG A 1 105 ? 15.342 -15.354 -10.453 1.00 94.12 105 ARG A CA 1
ATOM 839 C C . ARG A 1 105 ? 14.929 -14.497 -9.256 1.00 94.12 105 ARG A C 1
ATOM 841 O O . ARG A 1 105 ? 14.276 -14.995 -8.349 1.00 94.12 105 ARG A O 1
ATOM 848 N N . PHE A 1 106 ? 15.263 -13.206 -9.269 1.00 93.50 106 PHE A N 1
ATOM 849 C CA . PHE A 1 106 ? 14.809 -12.274 -8.234 1.00 93.50 106 PHE A CA 1
ATOM 850 C C . PHE A 1 106 ? 13.273 -12.201 -8.164 1.00 93.50 106 PHE A C 1
ATOM 852 O O . PHE A 1 106 ? 12.699 -12.208 -7.076 1.00 93.50 106 PHE A O 1
ATOM 859 N N . ALA A 1 107 ? 12.595 -12.190 -9.313 1.00 93.38 107 ALA A N 1
ATOM 860 C CA . ALA A 1 107 ? 11.142 -12.200 -9.386 1.00 93.38 107 ALA A CA 1
ATOM 861 C C . ALA A 1 107 ? 10.548 -13.478 -8.783 1.00 93.38 107 ALA A C 1
ATOM 863 O O . ALA A 1 107 ? 9.605 -13.390 -8.010 1.00 93.38 107 ALA A O 1
ATOM 864 N N . GLU A 1 108 ? 11.130 -14.647 -9.038 1.00 91.31 108 GLU A N 1
ATOM 865 C CA . GLU A 1 108 ? 10.692 -15.905 -8.420 1.00 91.31 108 GLU A CA 1
ATOM 866 C C . GLU A 1 108 ? 10.919 -15.926 -6.894 1.00 91.31 108 GLU A C 1
ATOM 868 O O . GLU A 1 108 ? 10.001 -16.222 -6.127 1.00 91.31 108 GLU A O 1
ATOM 873 N N . GLU A 1 109 ? 12.112 -15.538 -6.435 1.00 92.19 109 GLU A N 1
ATOM 874 C CA . GLU A 1 109 ? 12.475 -15.510 -5.008 1.00 92.19 109 GLU A CA 1
ATOM 875 C C . GLU A 1 109 ? 11.633 -14.504 -4.200 1.00 92.19 109 GLU A C 1
ATOM 877 O O . GLU A 1 109 ? 11.240 -14.767 -3.055 1.00 92.19 109 GLU A O 1
ATOM 882 N N . SER A 1 110 ? 11.325 -13.347 -4.793 1.00 90.06 110 SER A N 1
ATOM 883 C CA . SER A 1 110 ? 10.524 -12.303 -4.142 1.00 90.06 110 SER A CA 1
ATOM 884 C C . SER A 1 110 ? 9.084 -12.742 -3.874 1.00 90.06 110 SER A C 1
ATOM 886 O O . SER A 1 110 ? 8.546 -12.403 -2.821 1.00 90.06 110 SER A O 1
ATOM 888 N N . GLN A 1 111 ? 8.486 -13.560 -4.747 1.00 87.31 111 GLN A N 1
ATOM 889 C CA . GLN A 1 111 ? 7.143 -14.115 -4.528 1.00 87.31 111 GLN A CA 1
ATOM 890 C C . GLN A 1 111 ? 7.103 -15.033 -3.313 1.00 87.31 111 GLN A C 1
ATOM 892 O O . GLN A 1 111 ? 6.202 -14.928 -2.485 1.00 87.31 111 GLN A O 1
ATOM 897 N N . MET A 1 112 ? 8.095 -15.917 -3.184 1.00 86.81 112 MET A N 1
ATOM 898 C CA . MET A 1 112 ? 8.182 -16.814 -2.034 1.00 86.81 112 MET A CA 1
ATOM 899 C C . MET A 1 112 ? 8.352 -16.036 -0.730 1.00 86.81 112 MET A C 1
ATOM 901 O O . MET A 1 112 ? 7.669 -16.319 0.252 1.00 86.81 112 MET A O 1
ATOM 905 N N . THR A 1 113 ? 9.229 -15.031 -0.739 1.00 90.25 113 THR A N 1
ATOM 906 C CA . THR A 1 113 ? 9.478 -14.180 0.430 1.00 90.25 113 THR A CA 1
ATOM 907 C C . THR A 1 113 ? 8.222 -13.405 0.827 1.00 90.25 113 THR A C 1
ATOM 909 O O . THR A 1 113 ? 7.887 -13.342 2.007 1.00 90.25 113 THR A O 1
ATOM 912 N N . LEU A 1 114 ? 7.499 -12.851 -0.152 1.00 89.75 114 LEU A N 1
ATOM 913 C CA . LEU A 1 114 ? 6.261 -12.117 0.089 1.00 89.75 114 LEU A CA 1
ATOM 914 C C . LEU A 1 114 ? 5.160 -13.029 0.639 1.00 89.75 114 LEU A C 1
ATOM 916 O O . LEU A 1 114 ? 4.536 -12.676 1.632 1.00 89.75 114 LEU A O 1
ATOM 920 N N . ALA A 1 115 ? 4.968 -14.214 0.053 1.00 88.62 115 ALA A N 1
ATOM 921 C CA . ALA A 1 115 ? 3.978 -15.181 0.525 1.00 88.62 115 ALA A CA 1
ATOM 922 C C . ALA A 1 115 ? 4.274 -15.654 1.958 1.00 88.62 115 ALA A C 1
ATOM 924 O O . ALA A 1 115 ? 3.365 -15.781 2.776 1.00 88.62 115 ALA A O 1
ATOM 925 N N . GLN A 1 116 ? 5.551 -15.877 2.285 1.00 92.50 116 GLN A N 1
ATOM 926 C CA . GLN A 1 116 ? 5.965 -16.212 3.646 1.00 92.50 116 GLN A CA 1
ATOM 927 C C . GLN A 1 116 ? 5.685 -15.061 4.622 1.00 92.50 116 GLN A C 1
ATOM 929 O O . GLN A 1 116 ? 5.139 -15.295 5.698 1.00 92.50 116 GLN A O 1
ATOM 934 N N . ALA A 1 117 ? 6.038 -13.829 4.248 1.00 89.31 117 ALA A N 1
ATOM 935 C CA . ALA A 1 117 ? 5.808 -12.649 5.077 1.00 89.31 117 ALA A CA 1
ATOM 936 C C . ALA A 1 117 ? 4.309 -12.363 5.282 1.00 89.31 117 ALA A C 1
ATOM 938 O O . ALA A 1 117 ? 3.898 -11.976 6.374 1.00 89.31 117 ALA A O 1
ATOM 939 N N . GLU A 1 118 ? 3.484 -12.577 4.255 1.00 91.94 118 GLU A N 1
ATOM 940 C CA . GLU A 1 118 ? 2.028 -12.442 4.341 1.00 91.94 118 GLU A CA 1
ATOM 941 C C . GLU A 1 118 ? 1.430 -13.466 5.308 1.00 91.94 118 GLU A C 1
ATOM 943 O O . GLU A 1 118 ? 0.624 -13.106 6.167 1.00 91.94 118 GLU A O 1
ATOM 948 N N . GLU A 1 119 ? 1.854 -14.728 5.223 1.00 91.19 119 GLU A N 1
ATOM 949 C CA . GLU A 1 119 ? 1.385 -15.775 6.130 1.00 91.19 119 GLU A CA 1
ATOM 950 C C . GLU A 1 119 ? 1.822 -15.510 7.578 1.00 91.19 119 GLU A C 1
ATOM 952 O O . GLU A 1 119 ? 1.028 -15.671 8.506 1.00 91.19 119 GLU A O 1
ATOM 957 N N . GLU A 1 120 ? 3.049 -15.029 7.785 1.00 92.94 120 GLU A N 1
ATOM 958 C CA . GLU A 1 120 ? 3.524 -14.606 9.103 1.00 92.94 120 GLU A CA 1
ATOM 959 C C . GLU A 1 120 ? 2.688 -13.447 9.663 1.00 92.94 120 GLU A C 1
ATOM 961 O O . GLU A 1 120 ? 2.202 -13.526 10.793 1.00 92.94 120 GLU A O 1
ATOM 966 N N . ALA A 1 121 ? 2.442 -12.404 8.865 1.00 88.88 121 ALA A N 1
ATOM 967 C CA . ALA A 1 121 ? 1.596 -11.282 9.262 1.00 88.88 121 ALA A CA 1
ATOM 968 C C . ALA A 1 121 ? 0.159 -11.734 9.575 1.00 88.88 121 ALA A C 1
ATOM 970 O O . ALA A 1 121 ? -0.448 -11.274 10.546 1.00 88.88 121 ALA A O 1
ATOM 971 N N . ARG A 1 122 ? -0.383 -12.679 8.796 1.00 90.12 122 ARG A N 1
ATOM 972 C CA . ARG A 1 122 ? -1.706 -13.271 9.030 1.00 90.12 122 ARG A CA 1
ATOM 973 C C . ARG A 1 122 ? -1.759 -14.009 10.367 1.00 90.12 122 ARG A C 1
ATOM 975 O O . ARG A 1 122 ? -2.742 -13.863 11.094 1.00 90.12 122 ARG A O 1
ATOM 982 N N . MET A 1 123 ? -0.724 -14.778 10.704 1.00 90.62 123 MET A N 1
ATOM 983 C CA . MET A 1 123 ? -0.625 -15.471 11.992 1.00 90.62 123 MET A CA 1
ATOM 984 C C . MET A 1 123 ? -0.509 -14.488 13.164 1.00 90.62 123 MET A C 1
ATOM 986 O O . MET A 1 123 ? -1.249 -14.631 14.135 1.00 90.62 123 MET A O 1
ATOM 990 N N . GLN A 1 124 ? 0.330 -13.453 13.050 1.00 87.31 124 GLN A N 1
ATOM 991 C CA . GLN A 1 124 ? 0.477 -12.417 14.086 1.00 87.31 124 GLN A CA 1
ATOM 992 C C . GLN A 1 124 ? -0.841 -11.679 14.350 1.00 87.31 124 GLN A C 1
ATOM 994 O O . GLN A 1 124 ? -1.223 -11.449 15.497 1.00 87.31 124 GLN A O 1
ATOM 999 N N . LEU A 1 125 ? -1.586 -11.344 13.291 1.00 85.06 125 LEU A N 1
ATOM 1000 C CA . LEU A 1 125 ? -2.907 -10.738 13.440 1.00 85.06 125 LEU A CA 1
ATOM 1001 C C . LEU A 1 125 ? -3.895 -11.684 14.133 1.00 85.06 125 LEU A C 1
ATOM 1003 O O . LEU A 1 125 ? -4.710 -11.225 14.929 1.00 85.06 125 LEU A O 1
ATOM 1007 N N . GLN A 1 126 ? -3.830 -12.991 13.865 1.00 85.06 126 GLN A N 1
ATOM 1008 C CA . GLN A 1 126 ? -4.678 -13.975 14.546 1.00 85.06 126 GLN A CA 1
ATOM 1009 C C . GLN A 1 126 ? -4.330 -14.134 16.029 1.00 85.06 126 GLN A C 1
ATOM 1011 O O . GLN A 1 126 ? -5.244 -14.308 16.833 1.00 85.06 126 GLN A O 1
ATOM 1016 N N . GLU A 1 127 ? -3.052 -14.034 16.396 1.00 86.00 127 GLU A N 1
ATOM 1017 C CA . GLU A 1 127 ? -2.597 -14.058 17.792 1.00 86.00 127 GLU A CA 1
ATOM 1018 C C . GLU A 1 127 ? -3.047 -12.813 18.572 1.00 86.00 127 GLU A C 1
ATOM 1020 O O . GLU A 1 127 ? -3.456 -12.918 19.726 1.00 86.00 127 GLU A O 1
ATOM 1025 N N . LEU A 1 128 ? -3.063 -11.644 17.926 1.00 83.94 128 LEU A N 1
ATOM 1026 C CA . LEU A 1 128 ? -3.420 -10.384 18.579 1.00 83.94 128 LEU A CA 1
ATOM 1027 C C . LEU A 1 128 ? -4.922 -10.259 18.897 1.00 83.94 128 LEU A C 1
ATOM 1029 O O . LEU A 1 128 ? -5.313 -9.539 19.817 1.00 83.94 128 LEU A O 1
ATOM 1033 N N . VAL A 1 129 ? -5.793 -10.940 18.146 1.00 82.12 129 VAL A N 1
ATOM 1034 C CA . VAL A 1 129 ? -7.252 -10.856 18.342 1.00 82.12 129 VAL A CA 1
ATOM 1035 C C . VAL A 1 129 ? -7.676 -11.292 19.758 1.00 82.12 129 VAL A C 1
ATOM 1037 O O . VAL A 1 129 ? -8.407 -10.534 20.400 1.00 82.12 129 VAL A O 1
ATOM 1040 N N . PRO A 1 130 ? -7.233 -12.449 20.289 1.00 80.88 130 PRO A N 1
ATOM 1041 C CA . PRO A 1 130 ? -7.443 -12.818 21.688 1.00 80.88 130 PRO A CA 1
ATOM 1042 C C . PRO A 1 130 ? -7.006 -11.745 22.693 1.00 80.88 130 PRO A C 1
ATOM 1044 O O . PRO A 1 130 ? -7.769 -11.427 23.608 1.00 80.88 130 PRO A O 1
ATOM 1047 N N . ASP A 1 131 ? -5.832 -11.144 22.501 1.00 83.38 131 ASP A N 1
ATOM 1048 C CA . ASP A 1 131 ? -5.282 -10.145 23.423 1.00 83.38 131 ASP A CA 1
ATOM 1049 C C . ASP A 1 131 ? -6.115 -8.861 23.443 1.00 83.38 131 ASP A C 1
ATOM 1051 O O . ASP A 1 131 ? -6.416 -8.322 24.512 1.00 83.38 131 ASP A O 1
ATOM 1055 N N . ILE A 1 132 ? -6.573 -8.405 22.273 1.00 83.94 132 ILE A N 1
ATOM 1056 C CA . ILE A 1 132 ? -7.480 -7.256 22.166 1.00 83.94 132 ILE A CA 1
ATOM 1057 C C . ILE A 1 132 ? -8.800 -7.555 22.879 1.00 83.94 132 ILE A C 1
ATOM 1059 O O . ILE A 1 132 ? -9.321 -6.699 23.591 1.00 83.94 132 ILE A O 1
ATOM 1063 N N . VAL A 1 133 ? -9.344 -8.766 22.733 1.00 84.06 133 VAL A N 1
ATOM 1064 C CA . VAL A 1 133 ? -10.589 -9.158 23.410 1.00 84.06 133 VAL A CA 1
ATOM 1065 C C . VAL A 1 133 ? -10.413 -9.162 24.929 1.00 84.06 133 VAL A C 1
ATOM 1067 O O . VAL A 1 133 ? -11.282 -8.652 25.639 1.00 84.06 133 VAL A O 1
ATOM 1070 N N . ILE A 1 134 ? -9.295 -9.688 25.435 1.00 87.19 134 ILE A N 1
ATOM 1071 C CA . ILE A 1 134 ? -8.974 -9.674 26.870 1.00 87.19 134 ILE A CA 1
ATOM 1072 C C . ILE A 1 134 ? -8.849 -8.234 27.371 1.00 87.19 134 ILE A C 1
ATOM 1074 O O . ILE A 1 134 ? -9.433 -7.894 28.402 1.00 87.19 134 ILE A O 1
ATOM 1078 N N . TRP A 1 135 ? -8.149 -7.375 26.629 1.00 91.62 135 TRP A N 1
ATOM 1079 C CA . TRP A 1 135 ? -7.982 -5.969 26.983 1.00 91.62 135 TRP A CA 1
ATOM 1080 C C . TRP A 1 135 ? -9.315 -5.210 26.996 1.00 91.62 135 TRP A C 1
ATOM 1082 O O . TRP A 1 135 ? -9.633 -4.565 27.993 1.00 91.62 135 TRP A O 1
ATOM 1092 N N . VAL A 1 136 ? -10.139 -5.339 25.950 1.00 91.38 136 VAL A N 1
ATOM 1093 C CA . VAL A 1 136 ? -11.466 -4.701 25.881 1.00 91.38 136 VAL A CA 1
ATOM 1094 C C . VAL A 1 136 ? -12.364 -5.196 27.011 1.00 91.38 136 VAL A C 1
ATOM 1096 O O . VAL A 1 136 ? -13.033 -4.395 27.661 1.00 91.38 136 VAL A O 1
ATOM 1099 N N . LYS A 1 137 ? -12.370 -6.505 27.287 1.00 92.12 137 LYS A N 1
ATOM 1100 C CA . LYS A 1 137 ? -13.153 -7.077 28.387 1.00 92.12 137 LYS A CA 1
ATOM 1101 C C . LYS A 1 137 ? -12.699 -6.524 29.738 1.00 92.12 137 LYS A C 1
ATOM 1103 O O . LYS A 1 137 ? -13.543 -6.080 30.509 1.00 92.12 137 LYS A O 1
ATOM 1108 N N . GLY A 1 138 ? -11.391 -6.496 29.996 1.00 91.44 138 GLY A N 1
ATOM 1109 C CA . GLY A 1 138 ? -10.829 -5.929 31.224 1.00 91.44 138 GLY A CA 1
ATOM 1110 C C . GLY A 1 138 ? -11.122 -4.434 31.372 1.00 91.44 138 GLY A C 1
ATOM 1111 O O . GLY A 1 138 ? -11.456 -3.978 32.463 1.00 91.44 138 GLY A O 1
ATOM 1112 N N . PHE A 1 139 ? -11.080 -3.682 30.271 1.00 92.69 139 PHE A N 1
ATOM 1113 C CA . PHE A 1 139 ? -11.448 -2.269 30.244 1.00 92.69 139 PHE A CA 1
ATOM 1114 C C . PHE A 1 139 ? -12.929 -2.063 30.597 1.00 92.69 139 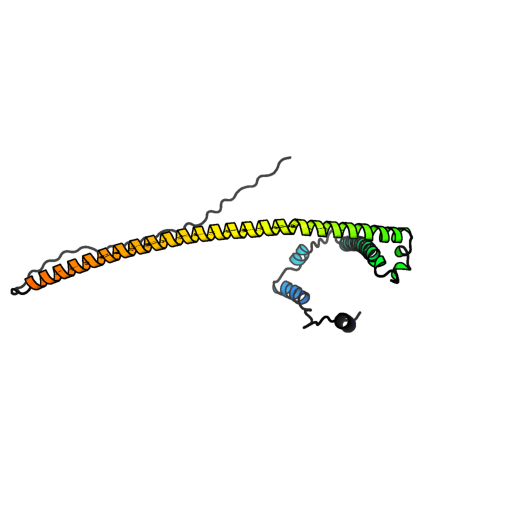PHE A C 1
ATOM 1116 O O . PHE A 1 139 ? -13.238 -1.289 31.498 1.00 92.69 139 PHE A O 1
ATOM 1123 N N . ILE A 1 140 ? -13.843 -2.810 29.964 1.00 92.06 140 ILE A N 1
ATOM 1124 C CA . ILE A 1 140 ? -15.285 -2.742 30.258 1.00 92.06 140 ILE A CA 1
ATOM 1125 C C . ILE A 1 140 ? -15.566 -3.128 31.716 1.00 92.06 140 ILE A C 1
ATOM 1127 O O . ILE A 1 140 ? -16.338 -2.453 32.397 1.00 92.06 140 ILE A O 1
ATOM 1131 N N . GLU A 1 141 ? -14.948 -4.197 32.218 1.00 92.56 141 GLU A N 1
ATOM 1132 C CA . GLU A 1 141 ? -15.109 -4.642 33.609 1.00 92.56 141 GLU A CA 1
ATOM 1133 C C . GLU A 1 141 ? -14.598 -3.592 34.605 1.00 92.56 141 GLU A C 1
ATOM 1135 O O . GLU A 1 141 ? -15.270 -3.297 35.593 1.00 92.56 141 GLU A O 1
ATOM 1140 N N . SER A 1 142 ? -13.456 -2.965 34.320 1.00 91.62 142 SER A N 1
ATOM 1141 C CA . SER A 1 142 ? -12.912 -1.881 35.141 1.00 91.62 142 SER A CA 1
ATOM 1142 C C . SER A 1 142 ? -13.822 -0.651 35.141 1.00 91.62 142 SER A C 1
ATOM 1144 O O . SER A 1 142 ? -14.136 -0.106 36.200 1.00 91.62 142 SER A O 1
ATOM 1146 N N . GLU A 1 143 ? -14.277 -0.215 33.966 1.00 88.50 143 GLU A N 1
ATOM 1147 C CA . GLU A 1 143 ? -15.119 0.975 33.827 1.00 88.50 143 GLU A CA 1
ATOM 1148 C C . GLU A 1 143 ? -16.491 0.772 34.483 1.00 88.50 143 GLU A C 1
ATOM 1150 O O . GLU A 1 143 ? -17.007 1.655 35.169 1.00 88.50 143 GLU A O 1
ATOM 1155 N N . THR A 1 144 ? -17.083 -0.414 34.326 1.00 91.25 144 THR A N 1
ATOM 1156 C CA . THR A 1 144 ? -18.359 -0.756 34.970 1.00 91.25 144 THR A CA 1
ATOM 1157 C C . THR A 1 144 ? -18.226 -0.823 36.487 1.00 91.25 144 THR A C 1
ATOM 1159 O O . THR A 1 144 ? -19.072 -0.264 37.184 1.00 91.25 144 THR A O 1
ATOM 1162 N N . ALA A 1 145 ? -17.149 -1.412 37.017 1.00 90.19 145 ALA A N 1
ATOM 1163 C CA . ALA A 1 145 ? -16.881 -1.419 38.453 1.00 90.19 145 ALA A CA 1
ATOM 1164 C C . ALA A 1 145 ? -16.681 0.004 39.009 1.00 90.19 145 ALA A C 1
ATOM 1166 O O . ALA A 1 145 ? -17.216 0.339 40.073 1.00 90.19 145 ALA A O 1
ATOM 1167 N N . HIS A 1 146 ? -15.965 0.861 38.276 1.00 92.31 146 HIS A N 1
ATOM 1168 C CA . HIS A 1 146 ? -15.765 2.261 38.648 1.00 92.31 146 HIS A CA 1
ATOM 1169 C C . HIS A 1 146 ? -17.084 3.046 38.648 1.00 92.31 146 HIS A C 1
ATOM 1171 O O . HIS A 1 146 ? -17.418 3.692 39.642 1.00 92.31 146 HIS A O 1
ATOM 1177 N N . ASN A 1 147 ? -17.885 2.912 37.588 1.00 88.81 147 ASN A N 1
ATOM 1178 C CA . ASN A 1 147 ? -19.200 3.542 37.485 1.00 88.81 147 ASN A CA 1
ATOM 1179 C C . ASN A 1 147 ? -20.159 3.067 38.583 1.00 88.81 147 ASN A C 1
ATOM 1181 O O . ASN A 1 147 ? -20.835 3.895 39.189 1.00 88.81 147 ASN A O 1
ATOM 1185 N N . CYS A 1 148 ? -20.200 1.767 38.894 1.00 93.00 148 CYS A N 1
ATOM 1186 C CA . CYS A 1 148 ? -21.005 1.249 40.003 1.00 93.00 148 CYS A CA 1
ATOM 1187 C C . CYS A 1 148 ? -20.567 1.828 41.353 1.00 93.00 148 CYS A C 1
ATOM 1189 O O . CYS A 1 148 ? -21.419 2.143 42.182 1.00 93.00 148 CYS A O 1
ATOM 1191 N N . SER A 1 149 ? -19.260 1.996 41.569 1.00 92.00 149 SER A N 1
ATOM 1192 C CA . SER A 1 149 ? -18.722 2.569 42.808 1.00 92.00 149 SER A CA 1
ATOM 1193 C C . SER A 1 149 ? -19.097 4.047 42.942 1.00 92.00 149 SER A C 1
ATOM 1195 O O . SER A 1 149 ? -19.663 4.447 43.956 1.00 92.00 149 SER A O 1
ATOM 1197 N N . CYS A 1 150 ? -18.897 4.832 41.881 1.00 91.81 150 CYS A N 1
ATOM 1198 C CA . CYS A 1 150 ? -19.287 6.241 41.837 1.00 91.81 150 CYS A CA 1
ATOM 1199 C C . CYS A 1 150 ? -20.809 6.420 41.991 1.00 91.81 150 CYS A C 1
ATOM 1201 O O . CYS A 1 150 ? -21.281 7.290 42.722 1.00 91.81 150 CYS A O 1
ATOM 1203 N N . GLN A 1 151 ? -21.603 5.545 41.370 1.00 89.12 151 GLN A N 1
ATOM 1204 C CA . GLN A 1 151 ? -23.055 5.554 41.516 1.00 89.12 151 GLN A CA 1
ATOM 1205 C C . GLN A 1 151 ? -23.493 5.203 42.944 1.00 89.12 151 GLN A C 1
ATOM 1207 O O . GLN A 1 151 ? -24.429 5.817 43.455 1.00 89.12 151 GLN A O 1
ATOM 1212 N N . ALA A 1 152 ? -22.836 4.241 43.594 1.00 92.44 152 ALA A N 1
ATOM 1213 C CA . ALA A 1 152 ? -23.124 3.877 44.977 1.00 92.44 152 ALA A CA 1
ATOM 1214 C C . ALA A 1 152 ? -22.789 5.020 45.948 1.00 92.44 152 ALA A C 1
ATOM 1216 O O . ALA A 1 152 ? -23.563 5.282 46.869 1.00 92.44 152 ALA A O 1
ATOM 1217 N N . GLU A 1 153 ? -21.684 5.734 45.721 1.00 92.38 153 GLU A N 1
ATOM 1218 C CA . GLU A 1 153 ? -21.328 6.939 46.479 1.00 92.38 153 GLU A CA 1
ATOM 1219 C C . GLU A 1 153 ? -22.362 8.049 46.284 1.00 92.38 153 GLU A C 1
ATOM 1221 O O . GLU A 1 153 ? -22.909 8.557 47.262 1.00 92.38 153 GLU A O 1
ATOM 1226 N N . MET A 1 154 ? -22.733 8.345 45.036 1.00 91.56 154 MET A N 1
ATOM 1227 C CA . MET A 1 154 ? -23.756 9.348 44.741 1.00 91.56 154 MET A CA 1
ATOM 1228 C C . MET A 1 154 ? -25.119 8.980 45.352 1.00 91.56 154 MET A C 1
ATOM 1230 O O . MET A 1 154 ? -25.819 9.844 45.880 1.00 91.56 154 MET A O 1
ATOM 1234 N N . GLN A 1 155 ? -25.509 7.700 45.336 1.00 92.44 155 GLN A N 1
ATOM 1235 C CA . GLN A 1 155 ? -26.734 7.257 46.010 1.00 92.44 155 GLN A CA 1
ATOM 1236 C C . GLN A 1 155 ? -26.659 7.426 47.526 1.00 92.44 155 GLN A C 1
ATOM 1238 O O . GLN A 1 155 ? -27.661 7.786 48.145 1.00 92.44 155 GLN A O 1
ATOM 1243 N N . ARG A 1 156 ? -25.488 7.194 48.124 1.00 95.12 156 ARG A N 1
ATOM 1244 C CA . ARG A 1 156 ? -25.275 7.398 49.556 1.00 95.12 156 ARG A CA 1
ATOM 1245 C C . ARG A 1 156 ? -25.447 8.866 49.934 1.00 95.12 156 ARG A C 1
ATOM 1247 O O . ARG A 1 156 ? -26.191 9.159 50.864 1.00 95.12 156 ARG A O 1
ATOM 1254 N N . GLU A 1 157 ? -24.855 9.776 49.166 1.00 94.69 157 GLU A N 1
ATOM 1255 C CA . GLU A 1 157 ? -25.002 11.218 49.390 1.00 94.69 157 GLU A CA 1
ATOM 1256 C C . GLU A 1 157 ? -26.456 11.684 49.254 1.00 94.69 157 GLU A C 1
ATOM 1258 O O . GLU A 1 157 ? -26.951 12.436 50.098 1.00 94.69 157 GLU A O 1
ATOM 1263 N N . ILE A 1 158 ? -27.175 11.206 48.231 1.00 94.38 158 ILE A N 1
ATOM 1264 C CA . ILE A 1 158 ? -28.602 11.511 48.058 1.00 94.38 158 ILE A CA 1
ATOM 1265 C C . ILE A 1 158 ? -29.406 11.006 49.261 1.00 94.38 158 ILE A C 1
ATOM 1267 O O . ILE A 1 158 ? -30.250 11.734 49.788 1.00 94.38 158 ILE A O 1
ATOM 1271 N N . GLN A 1 159 ? -29.139 9.784 49.726 1.00 94.62 159 GLN A N 1
ATOM 1272 C CA . GLN A 1 159 ? -29.837 9.200 50.868 1.00 94.62 159 GLN A CA 1
ATOM 1273 C C . GLN A 1 159 ? -29.582 9.989 52.162 1.00 94.62 159 GLN A C 1
ATOM 1275 O O . GLN A 1 159 ? -30.519 10.234 52.935 1.00 94.62 159 GLN A O 1
ATOM 1280 N N . ASP A 1 160 ? -28.346 10.432 52.382 1.00 95.56 160 ASP A N 1
ATOM 1281 C CA . ASP A 1 160 ? -27.967 11.251 53.533 1.00 95.56 160 ASP A CA 1
ATOM 1282 C C . ASP A 1 160 ? -28.644 12.631 53.475 1.00 95.56 160 ASP A C 1
ATOM 1284 O O . ASP A 1 160 ? -29.241 13.079 54.462 1.00 95.56 160 ASP A O 1
ATOM 1288 N N . ALA A 1 161 ? -28.664 13.272 52.300 1.00 93.69 161 ALA A N 1
ATOM 1289 C CA . ALA A 1 161 ? -29.350 14.544 52.083 1.00 93.69 161 ALA A CA 1
ATOM 1290 C C . ALA A 1 161 ? -30.869 14.433 52.303 1.00 93.69 161 ALA A C 1
ATOM 1292 O O . ALA A 1 161 ? -31.466 15.277 52.978 1.00 93.69 161 ALA A O 1
ATOM 1293 N N . CYS A 1 162 ? -31.504 13.372 51.796 1.00 94.38 162 CYS A N 1
ATOM 1294 C CA . CYS A 1 162 ? -32.920 13.096 52.036 1.00 94.38 162 CYS A CA 1
ATOM 1295 C C . CYS A 1 162 ? -33.216 12.894 53.529 1.00 94.38 162 CYS A C 1
ATOM 1297 O O . CYS A 1 162 ? -34.203 13.429 54.040 1.00 94.38 162 CYS A O 1
ATOM 1299 N N . SER A 1 163 ? -32.348 12.178 54.246 1.00 94.94 163 SER A N 1
ATOM 1300 C CA . SER A 1 163 ? -32.492 11.937 55.688 1.00 94.94 163 SER A CA 1
ATOM 1301 C C . SER A 1 163 ? -32.357 13.233 56.499 1.00 94.94 163 SER A C 1
ATOM 1303 O O . SER A 1 163 ? -33.154 13.500 57.409 1.00 94.94 163 SER A O 1
ATOM 1305 N N . ALA A 1 164 ? -31.407 14.096 56.130 1.00 94.00 164 ALA A N 1
ATOM 1306 C CA . ALA A 1 164 ? -31.240 15.417 56.730 1.00 94.00 164 ALA A CA 1
ATOM 1307 C C . ALA A 1 164 ? -32.457 16.322 56.467 1.00 94.00 164 ALA A C 1
ATOM 1309 O O . ALA A 1 164 ? -32.997 16.923 57.400 1.00 94.00 164 ALA A O 1
ATOM 1310 N N . LEU A 1 165 ? -32.949 16.370 55.223 1.00 93.94 165 LEU A N 1
ATOM 1311 C CA . LEU A 1 165 ? -34.157 17.120 54.863 1.00 93.94 165 LEU A CA 1
ATOM 1312 C C . LEU A 1 165 ? -35.387 16.629 55.626 1.00 93.94 165 LEU A C 1
ATOM 1314 O O . LEU A 1 165 ? -36.188 17.444 56.095 1.00 93.94 165 LEU A O 1
ATOM 1318 N N . HIS A 1 166 ? -35.533 15.314 55.795 1.00 93.69 166 HIS A N 1
ATOM 1319 C CA . HIS A 1 166 ? -36.625 14.746 56.574 1.00 93.69 166 HIS A CA 1
ATOM 1320 C C . HIS A 1 166 ? -36.561 15.203 58.038 1.00 93.69 166 HIS A C 1
ATOM 1322 O O . HIS A 1 166 ? -37.565 15.656 58.588 1.00 93.69 166 HIS A O 1
ATOM 1328 N N . THR A 1 167 ? -35.368 15.194 58.636 1.00 94.62 167 THR A N 1
ATOM 1329 C CA . THR A 1 167 ? -35.129 15.664 60.010 1.00 94.62 167 THR A CA 1
ATOM 1330 C C . THR A 1 167 ? -35.465 17.150 60.177 1.00 94.62 167 THR A C 1
ATOM 1332 O O . THR A 1 167 ? -36.160 17.539 61.122 1.00 94.62 167 THR A O 1
ATOM 1335 N N . VAL A 1 168 ? -35.035 17.999 59.235 1.00 93.81 168 VAL A N 1
ATOM 1336 C CA . VAL A 1 168 ? -35.375 19.433 59.231 1.00 93.81 168 VAL A CA 1
ATOM 1337 C C . VAL A 1 168 ? -36.885 19.627 59.108 1.00 93.81 168 VAL A C 1
ATOM 1339 O O . VAL A 1 168 ? -37.469 20.403 59.866 1.00 93.81 168 VAL A O 1
ATOM 1342 N N . THR A 1 169 ? -37.531 18.885 58.207 1.00 92.56 169 THR A N 1
ATOM 1343 C CA . THR A 1 169 ? -38.982 18.948 57.995 1.00 92.56 169 THR A CA 1
ATOM 1344 C C . THR A 1 169 ? -39.735 18.588 59.273 1.00 92.56 169 THR A C 1
ATOM 1346 O O . THR A 1 169 ? -40.572 19.371 59.719 1.00 92.56 169 THR A O 1
ATOM 1349 N N . GLN A 1 170 ? -39.385 17.474 59.924 1.00 92.38 170 GLN A N 1
ATOM 1350 C CA . GLN A 1 170 ? -39.979 17.079 61.205 1.00 92.38 170 GLN A CA 1
ATOM 1351 C C . GLN A 1 170 ? -39.806 18.168 62.276 1.00 92.38 170 GLN A C 1
ATOM 1353 O O . GLN A 1 170 ? -40.766 18.536 62.957 1.00 92.38 170 GLN A O 1
ATOM 1358 N N . THR A 1 171 ? -38.603 18.738 62.392 1.00 90.88 171 THR A N 1
ATOM 1359 C CA . THR A 1 171 ? -38.298 19.791 63.374 1.00 90.88 171 THR A CA 1
ATOM 1360 C C . THR A 1 171 ? -39.138 21.051 63.134 1.00 90.88 171 THR A C 1
ATOM 1362 O O . THR A 1 171 ? -39.665 21.650 64.076 1.00 90.88 171 THR A O 1
ATOM 1365 N N . LEU A 1 172 ? -39.310 21.457 61.872 1.00 91.12 172 LEU A N 1
ATOM 1366 C CA . LEU A 1 172 ? -40.162 22.587 61.500 1.00 91.12 172 LEU A CA 1
ATOM 1367 C C . LEU A 1 172 ? -41.639 22.308 61.795 1.00 91.12 172 LEU A C 1
ATOM 1369 O O . LEU A 1 172 ? -42.314 23.183 62.340 1.00 91.12 172 LEU A O 1
ATOM 1373 N N . THR A 1 173 ? -42.134 21.101 61.511 1.00 91.12 173 THR A N 1
ATOM 1374 C CA . THR A 1 173 ? -43.513 20.695 61.827 1.00 91.12 173 THR A CA 1
ATOM 1375 C C . THR A 1 173 ? -43.793 20.779 63.327 1.00 91.12 173 THR A C 1
ATOM 1377 O O . THR A 1 173 ? -44.796 21.372 63.730 1.00 91.12 173 THR A O 1
ATOM 1380 N N . VAL A 1 174 ? -42.888 20.266 64.169 1.00 89.81 174 VAL A N 1
ATOM 1381 C CA . VAL A 1 174 ? -43.017 20.357 65.634 1.00 89.81 174 VAL A CA 1
ATOM 1382 C C . VAL A 1 174 ? -43.011 21.819 66.094 1.00 89.81 174 VAL A C 1
ATOM 1384 O O . VAL A 1 174 ? -43.871 22.229 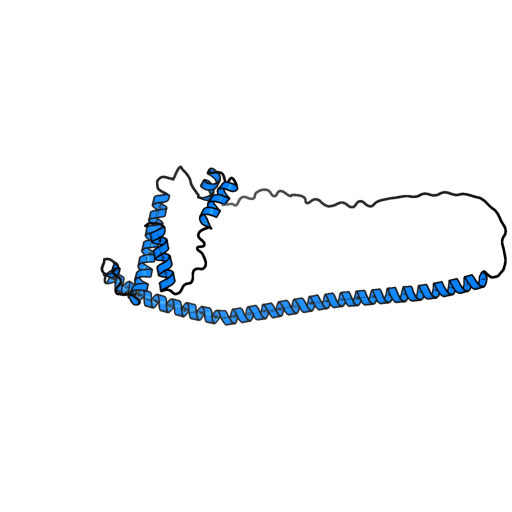66.875 1.00 89.81 174 VAL A O 1
ATOM 1387 N N . ASN A 1 175 ? -42.101 22.644 65.569 1.00 87.25 175 ASN A N 1
ATOM 1388 C CA . ASN A 1 175 ? -42.035 24.068 65.910 1.00 87.25 175 ASN A CA 1
ATOM 1389 C C . ASN A 1 175 ? -43.291 24.848 65.485 1.00 87.25 175 ASN A C 1
ATOM 1391 O O . ASN A 1 175 ? -43.736 25.744 66.209 1.00 87.25 175 ASN A O 1
ATOM 1395 N N . LEU A 1 176 ? -43.886 24.512 64.338 1.00 86.12 176 LEU A N 1
ATOM 1396 C CA . LEU A 1 176 ? -45.145 25.096 63.874 1.00 86.12 176 LEU A CA 1
ATOM 1397 C C . LEU A 1 176 ? -46.319 24.701 64.775 1.00 86.12 176 LEU A C 1
ATOM 1399 O O . LEU A 1 176 ? -47.091 25.577 65.170 1.00 86.12 176 LEU A O 1
ATOM 1403 N N . ALA A 1 177 ? -46.414 23.428 65.171 1.00 77.56 177 ALA A N 1
ATOM 1404 C CA . ALA A 1 177 ? -47.437 22.955 66.103 1.00 77.56 177 ALA A CA 1
ATOM 1405 C C . ALA A 1 177 ? -47.328 23.652 67.474 1.00 77.56 177 ALA A C 1
ATOM 1407 O O . ALA A 1 177 ? -48.328 24.104 68.037 1.00 77.56 177 ALA A O 1
ATOM 1408 N N . LEU A 1 178 ? -46.104 23.836 67.984 1.00 79.25 178 LEU A N 1
ATOM 1409 C CA . LEU A 1 178 ? -45.853 24.574 69.226 1.00 79.25 178 LEU A CA 1
ATOM 1410 C C . LEU A 1 178 ? -46.204 26.066 69.106 1.00 79.25 178 LEU A C 1
ATOM 1412 O O . LEU A 1 178 ? -46.777 26.639 70.037 1.00 79.25 178 LEU A O 1
ATOM 1416 N N . LYS A 1 179 ? -45.906 26.706 67.966 1.00 75.94 179 LYS A N 1
ATOM 1417 C CA . LYS A 1 179 ? -46.308 28.099 67.702 1.00 75.94 179 LYS A CA 1
ATOM 1418 C C . LYS A 1 179 ? -47.825 28.254 67.603 1.00 75.94 179 LYS A C 1
ATOM 1420 O O . LYS A 1 179 ? -48.349 29.223 68.146 1.00 75.94 179 LYS A O 1
ATOM 1425 N N . GLN A 1 180 ? -48.532 27.327 66.955 1.00 73.75 180 GLN A N 1
ATOM 1426 C CA . GLN A 1 180 ? -49.998 27.343 66.905 1.00 73.75 180 GLN A CA 1
ATOM 1427 C C . GLN A 1 180 ? -50.604 27.192 68.301 1.00 73.75 180 GLN A C 1
ATOM 1429 O O . GLN A 1 180 ? -51.470 27.985 68.657 1.00 73.75 180 GLN A O 1
ATOM 1434 N N . LYS A 1 181 ? -50.088 26.270 69.125 1.00 68.19 181 LYS A N 1
ATOM 1435 C CA . LYS A 1 181 ? -50.527 26.107 70.519 1.00 68.19 181 LYS A CA 1
ATOM 1436 C C . LYS A 1 181 ? -50.341 27.393 71.333 1.00 68.19 181 LYS A C 1
ATOM 1438 O O . LYS A 1 181 ? -51.293 27.877 71.933 1.00 68.19 181 LYS A O 1
ATOM 1443 N N . ARG A 1 182 ? -49.162 28.025 71.249 1.00 61.25 182 ARG A N 1
ATOM 1444 C CA . ARG A 1 182 ? -48.911 29.330 71.890 1.00 61.25 182 ARG A CA 1
ATOM 1445 C C . ARG A 1 182 ? -49.837 30.440 71.389 1.00 61.25 182 ARG A C 1
ATOM 1447 O O . ARG A 1 182 ? -50.245 31.279 72.178 1.00 61.25 182 ARG A O 1
ATOM 1454 N N . ASN A 1 183 ? -50.163 30.477 70.099 1.00 60.38 183 ASN A N 1
ATOM 1455 C CA . ASN A 1 183 ? -51.038 31.510 69.534 1.00 60.38 183 ASN A CA 1
ATOM 1456 C C . ASN A 1 183 ? -52.511 31.312 69.953 1.00 60.38 183 ASN A C 1
ATOM 1458 O O . ASN A 1 183 ? -53.227 32.283 70.180 1.00 60.38 183 ASN A O 1
ATOM 1462 N N . VAL A 1 184 ? -52.947 30.060 70.129 1.00 59.91 184 VAL A N 1
ATOM 1463 C CA . VAL A 1 184 ? -54.258 29.724 70.712 1.00 59.91 184 VAL A CA 1
ATOM 1464 C C . VAL A 1 184 ? -54.322 30.138 72.187 1.00 59.91 184 VAL A C 1
ATOM 1466 O O . VAL A 1 184 ? -55.290 30.781 72.589 1.00 59.91 184 VAL A O 1
ATOM 1469 N N . ASP A 1 185 ? -53.269 29.875 72.965 1.00 55.84 185 ASP A N 1
ATOM 1470 C CA . ASP A 1 185 ? -53.203 30.283 74.376 1.00 55.84 185 ASP A CA 1
ATOM 1471 C C . ASP A 1 185 ? -53.186 31.818 74.535 1.00 55.84 185 ASP A C 1
ATOM 1473 O O . ASP A 1 185 ? -53.895 32.365 75.378 1.00 55.84 185 ASP A O 1
ATOM 1477 N N . VAL A 1 186 ? -52.458 32.542 73.674 1.00 56.28 186 VAL A N 1
ATOM 1478 C CA . VAL A 1 186 ? -52.420 34.020 73.677 1.00 56.28 186 VAL A CA 1
ATOM 1479 C C . VAL A 1 186 ? -53.753 34.637 73.233 1.00 56.28 186 VAL A C 1
ATOM 1481 O O . VAL A 1 186 ? -54.169 35.650 73.792 1.00 56.28 186 VAL A O 1
ATOM 1484 N N . ARG A 1 187 ? -54.473 34.029 72.279 1.00 52.12 187 ARG A N 1
ATOM 1485 C CA . ARG A 1 187 ? -55.827 34.484 71.906 1.00 52.12 187 ARG A CA 1
ATOM 1486 C C . ARG A 1 187 ? -56.854 34.242 73.011 1.00 52.12 187 ARG A C 1
ATOM 1488 O O . ARG A 1 187 ? -57.699 35.107 73.219 1.00 52.12 187 ARG A O 1
ATOM 1495 N N . ASN A 1 188 ? -56.748 33.142 73.756 1.00 52.41 188 ASN A N 1
ATOM 1496 C CA . ASN A 1 188 ? -57.604 32.888 74.920 1.00 52.41 188 ASN A CA 1
ATOM 1497 C C . ASN A 1 188 ? -57.313 33.843 76.094 1.00 52.41 188 ASN A C 1
ATOM 1499 O O . ASN A 1 188 ? -58.219 34.152 76.862 1.00 52.41 188 ASN A O 1
ATOM 1503 N N . LEU A 1 189 ? -56.089 34.372 76.198 1.00 51.16 189 LEU A N 1
ATOM 1504 C CA . LEU A 1 189 ? -55.721 35.400 77.183 1.00 51.16 189 LEU A CA 1
ATOM 1505 C C . LEU A 1 189 ? -56.095 36.835 76.756 1.00 51.16 189 LEU A C 1
ATOM 1507 O O . LEU A 1 189 ? -56.176 37.716 77.605 1.00 51.16 189 LEU A O 1
ATOM 1511 N N . SER A 1 190 ? -56.361 37.088 75.468 1.00 44.44 190 SER A N 1
ATOM 1512 C CA . SER A 1 190 ? -56.647 38.433 74.932 1.00 44.44 190 SER A CA 1
ATOM 1513 C C . SER A 1 190 ? -58.141 38.814 74.914 1.00 44.44 190 SER A C 1
ATOM 1515 O O . SER A 1 190 ? -58.486 39.882 74.408 1.00 44.44 190 SER A O 1
ATOM 1517 N N . ALA A 1 191 ? -59.035 37.982 75.459 1.00 44.50 191 ALA A N 1
ATOM 1518 C CA . ALA A 1 191 ? -60.476 38.259 75.543 1.00 44.50 191 ALA A CA 1
ATOM 1519 C C . ALA A 1 191 ? -60.911 39.002 76.829 1.00 44.50 191 ALA A C 1
ATOM 1521 O O . ALA A 1 191 ? -62.107 39.175 77.059 1.00 44.50 191 ALA A O 1
ATOM 1522 N N . ALA A 1 192 ? -59.972 39.481 77.654 1.00 42.00 192 ALA A N 1
ATOM 1523 C CA . ALA A 1 192 ? -60.266 40.254 78.861 1.00 42.00 192 ALA A CA 1
ATOM 1524 C C . ALA A 1 192 ? -59.586 41.641 78.850 1.00 42.00 192 ALA A C 1
ATOM 1526 O O . ALA A 1 192 ? -58.481 41.810 79.349 1.00 42.00 192 ALA A O 1
ATOM 1527 N N . GLN A 1 193 ? -60.341 42.629 78.349 1.00 39.31 193 GLN A N 1
ATOM 1528 C CA . GLN A 1 193 ? -60.379 44.040 78.789 1.00 39.31 193 GLN A CA 1
ATOM 1529 C C . GLN A 1 193 ? -59.231 45.045 78.456 1.00 39.31 193 GLN A C 1
ATOM 1531 O O . GLN A 1 193 ? -58.153 44.645 78.027 1.00 39.31 193 GLN A O 1
ATOM 1536 N N . PRO A 1 194 ? -59.522 46.379 78.523 1.00 44.41 194 PRO A N 1
ATOM 1537 C CA . PRO A 1 194 ? -59.028 47.395 77.581 1.00 44.41 194 PRO A CA 1
ATOM 1538 C C . PRO A 1 194 ? -57.926 48.349 78.105 1.00 44.41 194 PRO A C 1
ATOM 1540 O O . PRO A 1 194 ? -57.573 48.354 79.279 1.00 44.41 194 PRO A O 1
ATOM 1543 N N . LEU A 1 195 ? -57.450 49.182 77.163 1.00 39.47 195 LEU A N 1
ATOM 1544 C CA . LEU A 1 195 ? -56.538 50.348 77.223 1.00 39.47 195 LEU A CA 1
ATOM 1545 C C . LEU A 1 195 ? -56.580 51.211 78.510 1.00 39.47 195 LEU A C 1
ATOM 1547 O O . LEU A 1 195 ? -57.658 51.393 79.077 1.00 39.47 195 LEU A O 1
ATOM 1551 N N . PRO A 1 196 ? -55.459 51.877 78.890 1.00 43.47 196 PRO A N 1
ATOM 1552 C CA . PRO A 1 196 ? -55.216 53.244 78.389 1.00 43.47 196 PRO A CA 1
ATOM 1553 C C . PRO A 1 196 ? -53.729 53.638 78.142 1.00 43.47 196 PRO A C 1
ATOM 1555 O O . PRO A 1 196 ? -52.824 52.815 78.069 1.00 43.47 196 PRO A O 1
ATOM 1558 N N . THR A 1 197 ? -53.549 54.940 77.914 1.00 38.19 197 THR A N 1
ATOM 1559 C CA . THR A 1 197 ? -52.585 55.732 77.127 1.00 38.19 197 THR A CA 1
ATOM 1560 C C . THR A 1 197 ? -51.221 56.121 77.741 1.00 38.19 197 THR A C 1
ATOM 1562 O O . THR A 1 197 ? -51.087 56.298 78.946 1.00 38.19 197 THR A O 1
ATOM 1565 N N . THR A 1 198 ? -50.301 56.484 76.820 1.00 37.31 198 THR A N 1
ATOM 1566 C CA . THR A 1 198 ? -49.203 57.500 76.863 1.00 37.31 198 THR A CA 1
ATOM 1567 C C . THR A 1 198 ? -47.927 57.279 77.695 1.00 37.31 198 THR A C 1
ATOM 1569 O O . THR A 1 198 ? -47.970 57.144 78.909 1.00 37.31 198 THR A O 1
ATOM 1572 N N . GLY A 1 199 ? -46.766 57.418 77.026 1.00 34.00 199 GLY A N 1
ATOM 1573 C CA . GLY A 1 199 ? -45.446 57.610 77.650 1.00 34.00 199 GLY A CA 1
ATOM 1574 C C . GLY A 1 199 ? -44.259 57.499 76.675 1.00 34.00 199 GLY A C 1
ATOM 1575 O O . GLY A 1 199 ? -43.866 56.407 76.285 1.00 34.00 199 GLY A O 1
ATOM 1576 N N . THR A 1 200 ? -43.696 58.642 76.288 1.00 37.94 200 THR A N 1
ATOM 1577 C CA . THR A 1 200 ? -42.522 58.865 75.416 1.00 37.94 200 THR A CA 1
ATOM 1578 C C . THR A 1 200 ? -41.191 58.472 76.081 1.00 37.94 200 THR A C 1
ATOM 1580 O O . THR A 1 200 ? -41.009 58.829 77.239 1.00 37.94 200 THR A O 1
ATOM 1583 N N . LEU A 1 201 ? -40.225 57.871 75.354 1.00 37.47 201 LEU A N 1
ATOM 1584 C CA . LEU A 1 201 ? -38.774 58.198 75.417 1.00 37.47 201 LEU A CA 1
ATOM 1585 C C . LEU A 1 201 ? -37.897 57.350 74.465 1.00 37.47 201 LEU A C 1
ATOM 1587 O O . LEU A 1 201 ? -37.961 56.126 74.428 1.00 37.47 201 LEU A O 1
ATOM 1591 N N . SER A 1 202 ? -37.039 58.056 73.726 1.00 38.12 202 SER A N 1
ATOM 1592 C CA . SER A 1 202 ? -36.007 57.589 72.790 1.00 38.12 202 SER A CA 1
ATOM 1593 C C . SER A 1 202 ? -34.889 56.746 73.415 1.00 38.12 202 SER A C 1
ATOM 1595 O O . SER A 1 202 ? -34.471 57.031 74.535 1.00 38.12 202 SER A O 1
ATOM 1597 N N . LYS A 1 203 ? -34.255 55.877 72.603 1.00 43.28 203 LYS A N 1
ATOM 1598 C CA . LYS A 1 203 ? -32.782 55.804 72.458 1.00 43.28 203 LYS A CA 1
ATOM 1599 C C . LYS A 1 203 ? -32.319 55.000 71.224 1.00 43.28 203 LYS A C 1
ATOM 1601 O O . LYS A 1 203 ? -32.734 53.878 70.976 1.00 43.28 203 LYS A O 1
ATOM 1606 N N . SER A 1 204 ? -31.434 55.669 70.488 1.00 38.22 204 SER A N 1
ATOM 1607 C CA . SER A 1 204 ? -30.488 55.273 69.432 1.00 38.22 204 SER A CA 1
ATOM 1608 C C . SER A 1 204 ? -29.750 53.933 69.615 1.00 38.22 204 SER A C 1
ATOM 1610 O O . SER A 1 204 ? -29.353 53.629 70.734 1.00 38.22 204 SER A O 1
ATOM 1612 N N . LEU A 1 205 ? -29.468 53.213 68.512 1.00 38.38 205 LEU A N 1
ATOM 1613 C CA . LEU A 1 205 ? -28.115 52.839 68.021 1.00 38.38 205 LEU A CA 1
ATOM 1614 C C . LEU A 1 205 ? -28.245 51.933 66.764 1.00 38.38 205 LEU A C 1
ATOM 1616 O O . LEU A 1 205 ? -28.810 50.852 66.818 1.00 38.38 205 LEU A O 1
ATOM 1620 N N . LYS A 1 206 ? -27.924 52.432 65.564 1.00 41.25 206 LYS A N 1
ATOM 1621 C CA . LYS A 1 206 ? -26.631 52.345 64.841 1.00 41.25 206 LYS A CA 1
ATOM 1622 C C . LYS A 1 206 ? -26.489 51.115 63.923 1.00 41.25 206 LYS A C 1
ATOM 1624 O O . LYS A 1 206 ? -25.958 50.070 64.276 1.00 41.25 206 LYS A O 1
ATOM 1629 N N . ARG A 1 207 ? -26.919 51.349 62.681 1.00 40.41 207 ARG A N 1
ATOM 1630 C CA . ARG A 1 207 ? -26.580 50.651 61.435 1.00 40.41 207 ARG A CA 1
ATOM 1631 C C . ARG A 1 207 ? -25.055 50.562 61.279 1.00 40.41 207 ARG A C 1
ATOM 1633 O O . ARG A 1 207 ? -24.387 51.596 61.2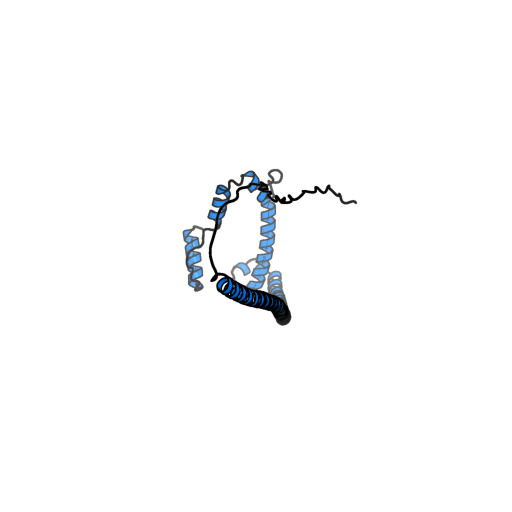94 1.00 40.41 207 ARG A O 1
ATOM 1640 N N . ARG A 1 208 ? -24.509 49.360 61.079 1.00 39.50 208 ARG A N 1
ATOM 1641 C CA . ARG A 1 208 ? -23.149 49.172 60.557 1.00 39.50 208 ARG A CA 1
ATOM 1642 C C . ARG A 1 208 ? -23.175 48.116 59.457 1.00 39.50 208 ARG A C 1
ATOM 1644 O O . ARG A 1 208 ? -23.455 46.950 59.692 1.00 39.50 208 ARG A O 1
ATOM 1651 N N . GLN A 1 209 ? -22.949 48.613 58.252 1.00 37.94 209 GLN A N 1
ATOM 1652 C CA . GLN A 1 209 ? -22.712 47.894 57.013 1.00 37.94 209 GLN A CA 1
ATOM 1653 C C . GLN A 1 209 ? -21.213 47.561 56.984 1.00 37.94 209 GLN A C 1
ATOM 1655 O O . GLN A 1 209 ? -20.403 48.459 57.204 1.00 37.94 209 GLN A O 1
ATOM 1660 N N . MET A 1 210 ? -20.851 46.300 56.761 1.00 38.22 210 MET A N 1
ATOM 1661 C CA . MET A 1 210 ? -19.486 45.868 56.443 1.00 38.22 210 MET A CA 1
ATOM 1662 C C . MET A 1 210 ? -19.589 44.720 55.435 1.00 38.22 210 MET A C 1
ATOM 1664 O O . MET A 1 210 ? -20.258 43.720 55.689 1.00 38.22 210 MET A O 1
ATOM 1668 N N . GLN A 1 211 ? -18.978 44.941 54.272 1.00 46.75 211 GLN A N 1
ATOM 1669 C CA . GLN A 1 211 ? -18.695 43.960 53.224 1.00 46.75 211 GLN A CA 1
ATOM 1670 C C . GLN A 1 211 ? -17.711 42.895 53.736 1.00 46.75 211 GLN A C 1
ATOM 1672 O O . GLN A 1 211 ? -16.950 43.175 54.664 1.00 46.75 211 GLN A O 1
ATOM 1677 N N . PRO A 1 212 ? -17.602 41.757 53.038 1.00 43.62 212 PRO A N 1
ATOM 1678 C CA . PRO A 1 212 ? -16.319 41.089 52.894 1.00 43.62 212 PRO A CA 1
ATOM 1679 C C . PRO A 1 212 ? -15.882 41.072 51.426 1.00 43.62 212 PRO A C 1
ATOM 1681 O O . PRO A 1 212 ? -16.512 40.456 50.570 1.00 43.62 212 PRO A O 1
ATOM 1684 N N . SER A 1 213 ? -14.767 41.753 51.173 1.00 35.16 213 SER A N 1
ATOM 1685 C CA . SER A 1 213 ? -13.864 41.488 50.058 1.00 35.16 213 SER A CA 1
ATOM 1686 C C . SER A 1 213 ? -13.113 40.186 50.338 1.00 35.16 213 SER A C 1
ATOM 1688 O O . SER A 1 213 ? -12.610 39.994 51.446 1.00 35.16 213 SER A O 1
ATOM 1690 N N . THR A 1 214 ? -12.984 39.303 49.351 1.00 39.88 214 THR A N 1
ATOM 1691 C CA . THR A 1 214 ? -11.979 38.230 49.390 1.00 39.88 214 THR A CA 1
ATOM 1692 C C . THR A 1 214 ? -11.423 38.007 47.988 1.00 39.88 214 THR A C 1
ATOM 1694 O O . THR A 1 214 ? -12.017 37.351 47.143 1.00 39.88 214 THR A O 1
ATOM 1697 N N . THR A 1 215 ? -10.326 38.722 47.763 1.00 43.72 215 THR A N 1
ATOM 1698 C CA . THR A 1 215 ? -9.077 38.357 47.091 1.00 43.72 215 THR A CA 1
ATOM 1699 C C . THR A 1 215 ? -9.063 37.083 46.236 1.00 43.72 215 THR A C 1
ATOM 1701 O O . THR A 1 215 ? -9.118 35.966 46.744 1.00 43.72 215 THR A O 1
ATOM 1704 N N . VAL A 1 216 ? -8.879 37.302 44.935 1.00 44.66 216 VAL A N 1
ATOM 1705 C CA . VAL A 1 216 ? -8.404 36.350 43.920 1.00 44.66 216 VAL A CA 1
ATOM 1706 C C . VAL A 1 216 ? -6.873 36.240 44.031 1.00 44.66 216 VAL A C 1
ATOM 1708 O O . VAL A 1 216 ? -6.236 37.290 44.142 1.00 44.66 216 VAL A O 1
ATOM 1711 N N . PRO A 1 217 ? -6.255 35.044 43.991 1.00 51.62 217 PRO A N 1
ATOM 1712 C CA . PRO A 1 217 ? -4.813 34.913 43.815 1.00 51.62 217 PRO A CA 1
ATOM 1713 C C . PRO A 1 217 ? -4.451 34.868 42.324 1.00 51.62 217 PRO A C 1
ATOM 1715 O O . PRO A 1 217 ? -4.970 34.051 41.564 1.00 51.62 217 PRO A O 1
ATOM 1718 N N . GLU A 1 218 ? -3.550 35.764 41.942 1.00 43.81 218 GLU A N 1
ATOM 1719 C CA . GLU A 1 218 ? -2.826 35.808 40.672 1.00 43.81 218 GLU A CA 1
ATOM 1720 C C . GLU A 1 218 ? -1.695 34.751 40.675 1.00 43.81 218 GLU A C 1
ATOM 1722 O O . GLU A 1 218 ? -1.104 34.509 41.735 1.00 43.81 218 GLU A O 1
ATOM 1727 N N . PRO A 1 219 ? -1.392 34.085 39.545 1.00 53.91 219 PRO A N 1
ATOM 1728 C CA . PRO A 1 219 ? -0.319 33.100 39.471 1.00 53.91 219 PRO A CA 1
ATOM 1729 C C . PRO A 1 219 ? 1.047 33.780 39.296 1.00 53.91 219 PRO A C 1
ATOM 1731 O O . PRO A 1 219 ? 1.259 34.546 38.361 1.00 53.91 219 PRO A O 1
ATOM 1734 N N . HIS A 1 220 ? 1.975 33.461 40.197 1.00 48.38 220 HIS A N 1
ATOM 1735 C CA . HIS A 1 220 ? 3.384 33.826 40.095 1.00 48.38 220 HIS A CA 1
ATOM 1736 C C . HIS A 1 220 ? 4.079 33.002 39.003 1.00 48.38 220 HIS A C 1
ATOM 1738 O O . HIS A 1 220 ? 4.088 31.771 39.050 1.00 48.38 220 HIS A O 1
ATOM 1744 N N . GLU A 1 221 ? 4.676 33.708 38.047 1.00 42.78 221 GLU A N 1
ATOM 1745 C CA . GLU A 1 221 ? 5.710 33.205 37.149 1.00 42.78 221 GLU A CA 1
ATOM 1746 C C . GLU A 1 221 ? 7.015 33.058 37.944 1.00 42.78 221 GLU A C 1
ATOM 1748 O O . GLU A 1 221 ? 7.507 34.036 38.506 1.00 42.78 221 GLU A O 1
ATOM 1753 N N . ASP A 1 222 ? 7.561 31.841 38.003 1.00 46.88 222 ASP A N 1
ATOM 1754 C CA . ASP A 1 222 ? 8.931 31.587 38.452 1.00 46.88 222 ASP A CA 1
ATOM 1755 C C . ASP A 1 222 ? 9.772 31.195 37.231 1.00 46.88 222 ASP A C 1
ATOM 1757 O O . ASP A 1 222 ? 9.599 30.131 36.627 1.00 46.88 222 ASP A O 1
ATOM 1761 N N . GLU A 1 223 ? 10.684 32.095 36.867 1.00 43.19 223 GLU A N 1
ATOM 1762 C CA . GLU A 1 223 ? 11.801 31.859 35.960 1.00 43.19 223 GLU A CA 1
ATOM 1763 C C . GLU A 1 223 ? 12.745 30.799 36.554 1.00 43.19 223 GLU A C 1
ATOM 1765 O O . GLU A 1 223 ? 13.331 30.990 37.621 1.00 43.19 223 GLU A O 1
ATOM 1770 N N . GLN A 1 224 ? 12.968 29.697 35.832 1.00 53.00 224 GLN A N 1
ATOM 1771 C CA . GLN A 1 224 ? 14.110 28.811 36.069 1.00 53.00 224 GLN A CA 1
ATOM 1772 C C . GLN A 1 224 ? 15.259 29.150 35.105 1.00 53.00 224 GLN A C 1
ATOM 1774 O O . GLN A 1 224 ? 15.038 29.201 33.892 1.00 53.00 224 GLN A O 1
ATOM 1779 N N . PRO A 1 225 ? 16.499 29.328 35.600 1.00 54.53 225 PRO A N 1
ATOM 1780 C CA . PRO A 1 225 ? 17.666 29.525 34.757 1.00 54.53 225 PRO A CA 1
ATOM 1781 C C . PRO A 1 225 ? 18.283 28.200 34.279 1.00 54.53 225 PRO A C 1
ATOM 1783 O O . PRO A 1 225 ? 18.169 27.144 34.901 1.00 54.53 225 PRO A O 1
ATOM 1786 N N . ALA A 1 226 ? 18.977 28.324 33.149 1.00 43.66 226 ALA A N 1
ATOM 1787 C CA . ALA A 1 226 ? 19.672 27.306 32.377 1.00 43.66 226 ALA A CA 1
ATOM 1788 C C . ALA A 1 226 ? 20.566 26.344 33.185 1.00 43.66 226 ALA A C 1
ATOM 1790 O O . ALA A 1 226 ? 21.384 26.761 34.004 1.00 43.66 226 ALA A O 1
ATOM 1791 N N . THR A 1 227 ? 20.501 25.058 32.830 1.00 53.81 227 THR A N 1
ATOM 1792 C CA . THR A 1 227 ? 21.543 24.068 33.127 1.00 53.81 227 THR A CA 1
ATOM 1793 C C . THR A 1 227 ? 22.101 23.501 31.821 1.00 53.81 227 THR A C 1
ATOM 1795 O O . THR A 1 227 ? 21.383 22.953 30.987 1.00 53.81 227 THR A O 1
ATOM 1798 N N . SER A 1 228 ? 23.402 23.699 31.630 1.00 59.47 228 SER A N 1
ATOM 1799 C CA . SER A 1 228 ? 24.225 23.126 30.562 1.00 59.47 228 SER A CA 1
ATOM 1800 C C . SER A 1 228 ? 24.547 21.649 30.849 1.00 59.47 228 SER A C 1
ATOM 1802 O O . SER A 1 228 ? 24.687 21.297 32.023 1.00 59.47 228 SER A O 1
ATOM 1804 N N . PRO A 1 229 ? 24.762 20.790 29.835 1.00 59.50 229 PRO A N 1
ATOM 1805 C CA . PRO A 1 229 ? 25.301 19.445 30.038 1.00 59.50 229 PRO A CA 1
ATOM 1806 C C . PRO A 1 229 ? 26.846 19.426 29.956 1.00 59.50 229 PRO A C 1
ATOM 1808 O O . PRO A 1 229 ? 27.415 20.189 29.170 1.00 59.50 229 PRO A O 1
ATOM 1811 N N . PRO A 1 230 ? 27.542 18.566 30.726 1.00 72.06 230 PRO A N 1
ATOM 1812 C CA . PRO A 1 230 ? 28.978 18.323 30.579 1.00 72.06 230 PRO A CA 1
ATOM 1813 C C . PRO A 1 230 ? 29.265 16.912 30.003 1.00 72.06 230 PRO A C 1
ATOM 1815 O O . PRO A 1 230 ? 28.336 16.127 29.810 1.00 72.06 230 PRO A O 1
ATOM 1818 N N . PRO A 1 231 ? 30.556 16.559 29.892 1.00 65.38 231 PRO A N 1
ATOM 1819 C CA . PRO A 1 231 ? 31.362 16.521 28.670 1.00 65.38 231 PRO A CA 1
ATOM 1820 C C . PRO A 1 231 ? 31.140 15.299 27.758 1.00 65.38 231 PRO A C 1
ATOM 1822 O O . PRO A 1 231 ? 30.774 14.214 28.262 1.00 65.38 231 PRO A O 1
#

Organism: Moniliophthora roreri (NCBI:txid221103)